Protein AF-A0A848LDA5-F1 (afdb_monomer)

InterPro domains:
  IPR060757 UCP032817-like [PF27765] (90-131)

Nearest PDB structures (foldseek):
  3vz2-assembly1_A  TM=7.519E-01  e=9.767E+00  Picosynechococcus sp. PCC 7002
  3skd-assembly1_A  TM=2.502E-01  e=2.164E+00  Thermus thermophilus HB8

Secondary structure (DSSP, 8-state):
-----------------------S-SPPP---HHHHHH---HHHHHHHHHHB---HHHHHHHHHHHHHHHHHHHHHHHSTTPPP----GGGHHHHHHHHHHHHSHHHHHHHHHHHHSS-----PPPHHHHHHHHHHHHH-HHHHHHHHHHHHHHHHHHHHHHHHHHHHHIIIIIHHHHT-HHHHHHHBPP------------------

Mean predicted aligned error: 9.88 Å

Radius of gyration: 22.72 Å; Cα contacts (8 Å, |Δi|>4): 160; chains: 1; bounding box: 42×32×117 Å

Solvent-accessible surface area (backbone atoms only — not comparable to full-atom values): 12449 Å² total; per-residue (Å²): 140,81,84,78,79,82,79,76,74,71,81,70,73,76,70,86,66,66,63,51,58,40,66,97,67,75,84,67,49,82,57,57,70,67,62,54,58,64,69,82,62,69,66,50,40,56,56,45,44,70,44,32,75,60,54,71,67,56,38,49,50,39,48,48,53,29,38,52,50,56,50,50,60,50,51,38,69,75,37,87,90,48,61,78,62,71,92,46,76,38,39,47,68,35,51,53,44,46,55,46,41,54,71,43,47,69,61,39,44,49,53,23,38,79,39,22,67,37,72,76,46,82,63,81,82,50,69,70,59,52,52,55,52,51,51,49,39,71,73,41,49,66,64,47,51,54,51,49,51,52,50,50,51,47,41,47,53,55,41,31,75,76,61,31,62,69,50,40,47,43,42,72,53,47,32,37,65,67,49,27,74,71,48,42,59,71,31,48,50,76,91,74,80,72,80,72,78,77,78,79,79,79,79,82,81,82,77,134

pLDDT: mean 83.75, std 21.6, range [29.45, 98.88]

Foldseek 3Di:
DDDDDPPPPPPPPDDPQPCLPPDDDPQWDADDLCLLQVDDDQVLLVQLCVFFVDDSVVSNVLLSLLSVVVNLCSVQVVDPPQARDDCDLLCVSNVSSVVSLVVVVVSQQVSCCVGIVDRSDGDDDDPVRVVVLVVVCVVPVPVVVVSVVVSVVSVLVSCCVRPNDVSSCCRPPVSCVCCPPVNRVVGTDDPPPPPPPPPDDPPPPPDD

Organism: NCBI:txid394095

Sequence (208 aa):
MELQMDVSVARVSPRPVHKTGIAAGPQPRLCSLEQALAYRNDQILYKFQERWSVSFEEASELFEETKKWMWLQVAARLRPGSPPLAMTVALAMVDEMLHTFILFTREYIQYCDDNYGVYLHHTPMTKKQKDAQLERFHEDPEAMLAAEACFLSDMYSFTYELLGEETVVKWYSQYPAKYSGARMAALSKSNGRRFTQVEAVEESSTCP

Structure (mmCIF, N/CA/C/O backbone):
data_AF-A0A848LDA5-F1
#
_entry.id   AF-A0A848LDA5-F1
#
loop_
_atom_site.group_PDB
_atom_site.id
_atom_site.type_symbol
_atom_site.label_atom_id
_atom_site.label_alt_id
_atom_site.label_comp_id
_atom_site.label_asym_id
_atom_site.label_entity_id
_atom_site.label_seq_id
_atom_site.pdbx_PDB_ins_code
_atom_site.Cartn_x
_atom_site.Cartn_y
_atom_site.Cartn_z
_atom_site.occupancy
_atom_site.B_iso_or_equiv
_atom_site.auth_seq_id
_atom_site.auth_comp_id
_atom_site.auth_asym_id
_atom_site.auth_atom_id
_atom_site.pdbx_PDB_model_num
ATOM 1 N N . MET A 1 1 ? 15.236 6.998 -51.733 1.00 37.75 1 MET A N 1
ATOM 2 C CA . MET A 1 1 ? 16.181 6.447 -50.742 1.00 37.75 1 MET A CA 1
ATOM 3 C C . MET A 1 1 ? 15.533 6.660 -49.385 1.00 37.75 1 MET A C 1
ATOM 5 O O . MET A 1 1 ? 15.788 7.662 -48.736 1.00 37.75 1 MET A O 1
ATOM 9 N N . GLU A 1 2 ? 14.564 5.808 -49.054 1.00 29.45 2 GLU A N 1
ATOM 10 C CA . GLU A 1 2 ? 13.820 5.874 -47.793 1.00 29.45 2 GLU A CA 1
ATOM 11 C C . GLU A 1 2 ? 14.518 4.962 -46.786 1.00 29.45 2 GLU A C 1
ATOM 13 O O . GLU A 1 2 ? 14.697 3.770 -47.031 1.00 29.45 2 GLU A O 1
ATOM 18 N N . LEU A 1 3 ? 14.972 5.553 -45.685 1.00 32.91 3 LEU A N 1
ATOM 19 C CA . LEU A 1 3 ? 15.513 4.842 -44.535 1.00 32.91 3 LEU A CA 1
ATOM 20 C C . LEU A 1 3 ? 14.338 4.232 -43.764 1.00 32.91 3 LEU A C 1
ATOM 22 O O . LEU A 1 3 ? 13.628 4.934 -43.048 1.00 32.91 3 LEU A O 1
ATOM 26 N N . GLN A 1 4 ? 14.130 2.925 -43.923 1.00 29.98 4 GLN A N 1
ATOM 27 C CA . GLN A 1 4 ? 13.305 2.146 -43.004 1.00 29.98 4 GLN A CA 1
ATOM 28 C C . GLN A 1 4 ? 14.001 2.117 -41.639 1.00 29.98 4 GLN A C 1
ATOM 30 O O . GLN A 1 4 ? 15.065 1.520 -41.485 1.00 29.98 4 GLN A O 1
ATOM 35 N N . MET A 1 5 ? 13.399 2.780 -40.650 1.00 32.62 5 MET A N 1
ATOM 36 C CA . MET A 1 5 ? 13.694 2.534 -39.243 1.00 32.62 5 MET A CA 1
ATOM 37 C C . MET A 1 5 ? 13.100 1.178 -38.872 1.00 32.62 5 MET A C 1
ATOM 39 O O . MET A 1 5 ? 11.888 1.042 -38.707 1.00 32.62 5 MET A O 1
ATOM 43 N N . ASP A 1 6 ? 13.965 0.176 -38.771 1.00 34.66 6 ASP A N 1
ATOM 44 C CA . ASP A 1 6 ? 13.637 -1.108 -38.170 1.00 34.66 6 ASP A CA 1
ATOM 45 C C . ASP A 1 6 ? 13.510 -0.912 -36.654 1.00 34.66 6 ASP A C 1
ATOM 47 O O . ASP A 1 6 ? 14.493 -0.887 -35.915 1.00 34.66 6 ASP A O 1
ATOM 51 N N . VAL A 1 7 ? 12.282 -0.681 -36.190 1.00 36.03 7 VAL A N 1
ATOM 52 C CA . VAL A 1 7 ? 11.939 -0.694 -34.766 1.00 36.03 7 VAL A CA 1
ATOM 53 C C . VAL A 1 7 ? 11.507 -2.114 -34.420 1.00 36.03 7 VAL A C 1
ATOM 55 O O . VAL A 1 7 ? 10.348 -2.394 -34.109 1.00 36.03 7 VAL A O 1
ATOM 58 N N . SER A 1 8 ? 12.455 -3.046 -34.490 1.00 33.81 8 SER A N 1
ATOM 59 C CA . SER A 1 8 ? 12.302 -4.350 -33.866 1.00 33.81 8 SER A CA 1
ATOM 60 C C . SER A 1 8 ? 12.451 -4.163 -32.355 1.00 33.81 8 SER A C 1
ATOM 62 O O . SER A 1 8 ? 13.530 -4.342 -31.789 1.00 33.81 8 SER A O 1
ATOM 64 N N . VAL A 1 9 ? 11.363 -3.782 -31.678 1.00 38.94 9 VAL A N 1
ATOM 65 C CA . VAL A 1 9 ? 11.254 -3.996 -30.231 1.00 38.94 9 VAL A CA 1
ATOM 66 C C . VAL A 1 9 ? 11.299 -5.504 -30.051 1.00 38.94 9 VAL A C 1
ATOM 68 O O . VAL A 1 9 ? 10.311 -6.208 -30.285 1.00 38.94 9 VAL A O 1
ATOM 71 N N . ALA A 1 10 ? 12.484 -6.012 -29.712 1.00 33.03 10 ALA A N 1
ATOM 72 C CA . ALA A 1 10 ? 12.650 -7.373 -29.253 1.00 33.03 10 ALA A CA 1
ATOM 73 C C . ALA A 1 10 ? 11.565 -7.606 -28.204 1.00 33.03 10 ALA A C 1
ATOM 75 O O . ALA A 1 10 ? 11.426 -6.823 -27.263 1.00 33.03 10 ALA A O 1
ATOM 76 N N . ARG A 1 11 ? 10.744 -8.640 -28.408 1.00 37.34 11 ARG A N 1
ATOM 77 C CA . ARG A 1 11 ? 9.773 -9.091 -27.415 1.00 37.34 11 ARG A CA 1
ATOM 78 C C . ARG A 1 11 ? 10.568 -9.524 -26.189 1.00 37.34 11 ARG A C 1
ATOM 80 O O . ARG A 1 11 ? 10.935 -10.691 -26.066 1.00 37.34 11 ARG A O 1
ATOM 87 N N . VAL A 1 12 ? 10.864 -8.566 -25.314 1.00 38.62 12 VAL A N 1
ATOM 88 C CA . VAL A 1 12 ? 11.366 -8.815 -23.973 1.00 38.62 12 VAL A CA 1
ATOM 89 C C . VAL A 1 12 ? 10.326 -9.729 -23.361 1.00 38.62 12 VAL A C 1
ATOM 91 O O . VAL A 1 12 ? 9.149 -9.378 -23.249 1.00 38.62 12 VAL A O 1
ATOM 94 N N . SER A 1 13 ? 10.745 -10.965 -23.101 1.00 33.31 13 SER A N 1
ATOM 95 C CA . SER A 1 13 ? 9.880 -11.961 -22.489 1.00 33.31 13 SER A CA 1
ATOM 96 C C . SER A 1 13 ? 9.272 -11.323 -21.244 1.00 33.31 13 SER A C 1
ATOM 98 O O . SER A 1 13 ? 10.029 -10.745 -20.457 1.00 33.31 13 SER A O 1
ATOM 100 N N . PRO A 1 14 ? 7.940 -11.359 -21.069 1.00 39.84 14 PRO A N 1
ATOM 101 C CA . PRO A 1 14 ? 7.319 -10.678 -19.951 1.00 39.84 14 PRO A CA 1
ATOM 102 C C . PRO A 1 14 ? 7.997 -11.164 -18.672 1.00 39.84 14 PRO A C 1
ATOM 104 O O . PRO A 1 14 ? 8.165 -12.374 -18.468 1.00 39.84 14 PRO A O 1
ATOM 107 N N . ARG A 1 15 ? 8.425 -10.213 -17.825 1.00 42.75 15 ARG A N 1
ATOM 108 C CA . ARG A 1 15 ? 8.840 -10.499 -16.446 1.00 42.75 15 ARG A CA 1
ATOM 109 C C . ARG A 1 15 ? 7.809 -11.492 -15.890 1.00 42.75 15 ARG A C 1
ATOM 111 O O . ARG A 1 15 ? 6.622 -11.321 -16.180 1.00 42.75 15 ARG A O 1
ATOM 118 N N . PRO A 1 16 ? 8.194 -12.518 -15.108 1.00 33.53 16 PRO A N 1
ATOM 119 C CA . PRO A 1 16 ? 7.220 -13.196 -14.274 1.00 33.53 16 PRO A CA 1
ATOM 120 C C . PRO A 1 16 ? 6.624 -12.108 -13.392 1.00 33.53 16 PRO A C 1
ATOM 122 O O . PRO A 1 16 ? 7.246 -11.656 -12.432 1.00 33.53 16 PRO A O 1
ATOM 125 N N . VAL A 1 17 ? 5.469 -11.608 -13.817 1.00 38.31 17 VAL A N 1
ATOM 126 C CA . VAL A 1 17 ? 4.719 -10.603 -13.105 1.00 38.31 17 VAL A CA 1
ATOM 127 C C . VAL A 1 17 ? 4.584 -11.147 -11.701 1.00 38.31 17 VAL A C 1
ATOM 129 O O . VAL A 1 17 ? 4.226 -12.319 -11.525 1.00 38.31 17 VAL A O 1
ATOM 132 N N . HIS A 1 18 ? 4.910 -10.324 -10.709 1.00 40.00 18 HIS A N 1
ATOM 133 C CA . HIS A 1 18 ? 4.556 -10.640 -9.344 1.00 40.00 18 HIS A CA 1
ATOM 134 C C . HIS A 1 18 ? 3.094 -11.059 -9.333 1.00 40.00 18 HIS A C 1
ATOM 136 O O . HIS A 1 18 ? 2.196 -10.248 -9.537 1.00 40.00 18 HIS A O 1
ATOM 142 N N . LYS A 1 19 ? 2.840 -12.340 -9.077 1.00 43.31 19 LYS A N 1
ATOM 143 C CA . LYS A 1 19 ? 1.529 -12.772 -8.626 1.00 43.31 19 LYS A CA 1
ATOM 144 C C . LYS A 1 19 ? 1.386 -12.287 -7.178 1.00 43.31 19 LYS A C 1
ATOM 146 O O . LYS A 1 19 ? 1.313 -13.082 -6.260 1.00 43.31 19 LYS A O 1
ATOM 151 N N . THR A 1 20 ? 1.341 -10.970 -6.969 1.00 42.53 20 THR A N 1
ATOM 152 C CA . THR A 1 20 ? 0.596 -10.350 -5.850 1.00 42.53 20 THR A CA 1
ATOM 153 C C . THR A 1 20 ? -0.908 -10.642 -5.993 1.00 42.53 20 THR A C 1
ATOM 155 O O . THR A 1 20 ? -1.712 -10.389 -5.101 1.00 42.53 20 THR A O 1
ATOM 158 N N . GLY A 1 21 ? -1.280 -11.250 -7.120 1.00 42.62 21 GLY A N 1
ATOM 159 C CA . GLY A 1 21 ? -2.265 -12.304 -7.291 1.00 42.62 21 GLY A CA 1
ATOM 160 C C . GLY A 1 21 ? -2.561 -13.197 -6.074 1.00 42.62 21 GLY A C 1
ATOM 161 O O . GLY A 1 21 ? -2.127 -14.338 -6.089 1.00 42.62 21 GLY A O 1
ATOM 162 N N . ILE A 1 22 ? -3.365 -12.754 -5.091 1.00 49.31 22 ILE A N 1
ATOM 163 C CA . ILE A 1 22 ? -4.384 -13.575 -4.390 1.00 49.31 22 ILE A CA 1
ATOM 164 C C . ILE A 1 22 ? -4.671 -14.840 -5.215 1.00 49.31 22 ILE A C 1
ATOM 166 O O . ILE A 1 22 ? -5.114 -14.734 -6.361 1.00 49.31 22 ILE A O 1
ATOM 170 N N . ALA A 1 23 ? -4.303 -16.005 -4.689 1.00 46.25 23 ALA A N 1
ATOM 171 C CA . ALA A 1 23 ? -4.335 -17.268 -5.420 1.00 46.25 23 ALA A CA 1
ATOM 172 C C . ALA A 1 23 ? -5.754 -17.633 -5.903 1.00 46.25 23 ALA A C 1
ATOM 174 O O . ALA A 1 23 ? -6.742 -17.123 -5.381 1.00 46.25 23 ALA A O 1
ATOM 175 N N . ALA A 1 24 ? -5.840 -18.501 -6.918 1.00 43.44 24 ALA A N 1
ATOM 176 C CA . ALA A 1 24 ? -7.085 -18.955 -7.538 1.00 43.44 24 ALA A CA 1
ATOM 177 C C . ALA A 1 24 ? -8.045 -19.575 -6.503 1.00 43.44 24 ALA A C 1
ATOM 179 O O . ALA A 1 24 ? -7.892 -20.730 -6.113 1.00 43.44 24 ALA A O 1
ATOM 180 N N . GLY A 1 25 ? -9.012 -18.776 -6.059 1.00 52.66 25 GLY A N 1
ATOM 181 C CA . GLY A 1 25 ? -10.178 -19.189 -5.287 1.00 52.66 25 GLY A CA 1
ATOM 182 C C . GLY A 1 25 ? -11.460 -19.034 -6.117 1.00 52.66 25 GLY A C 1
ATOM 183 O O . GLY A 1 25 ? -11.382 -18.948 -7.346 1.00 52.66 25 GLY A O 1
ATOM 184 N N . PRO A 1 26 ? -12.642 -18.984 -5.473 1.00 65.25 26 PRO A N 1
ATOM 185 C CA . PRO A 1 26 ? -13.890 -18.568 -6.117 1.00 65.25 26 PRO A CA 1
ATOM 186 C C . PRO A 1 26 ? -13.711 -17.256 -6.899 1.00 65.25 26 PRO A C 1
ATOM 188 O O . PRO A 1 26 ? -12.813 -16.470 -6.596 1.00 65.25 26 PRO A O 1
ATOM 191 N N . GLN A 1 27 ? -14.561 -16.995 -7.897 1.00 73.12 27 GLN A N 1
ATOM 192 C CA . GLN A 1 27 ? -14.546 -15.693 -8.571 1.00 73.12 27 GLN A CA 1
ATOM 193 C C . GLN A 1 27 ? -14.803 -14.587 -7.534 1.00 73.12 27 GLN A C 1
ATOM 195 O O . GLN A 1 27 ? -15.822 -14.661 -6.838 1.00 73.12 27 GLN A O 1
ATOM 200 N N . PRO A 1 28 ? -13.907 -13.591 -7.395 1.00 87.00 28 PRO A N 1
ATOM 201 C CA . PRO A 1 28 ? -14.127 -12.512 -6.451 1.00 87.00 28 PRO A CA 1
ATOM 202 C C . PRO A 1 28 ? -15.333 -11.677 -6.877 1.00 87.00 28 PRO A C 1
ATOM 204 O O . PRO A 1 28 ? -15.701 -11.609 -8.049 1.00 87.00 28 PRO A O 1
ATOM 207 N N . ARG A 1 29 ? -15.928 -10.990 -5.912 1.00 91.19 29 ARG A N 1
ATOM 208 C CA . ARG A 1 29 ? -16.875 -9.902 -6.150 1.00 91.19 29 ARG A CA 1
ATOM 209 C C . ARG A 1 29 ? -16.165 -8.579 -5.904 1.00 91.19 29 ARG A C 1
ATOM 211 O O . ARG A 1 29 ? -15.166 -8.530 -5.195 1.00 91.19 29 ARG A O 1
ATOM 218 N N . LEU A 1 30 ? -16.673 -7.512 -6.502 1.00 94.31 30 LEU A N 1
ATOM 219 C CA . LEU A 1 30 ? -16.197 -6.162 -6.233 1.00 94.31 30 LEU A CA 1
ATOM 220 C C . LEU A 1 30 ? -17.333 -5.385 -5.580 1.00 94.31 30 LEU A C 1
ATOM 222 O O . LEU A 1 30 ? -18.362 -5.157 -6.214 1.00 94.31 30 LEU A O 1
ATOM 226 N N . CYS A 1 31 ? -17.161 -5.017 -4.313 1.00 97.06 31 CYS A N 1
ATOM 227 C CA .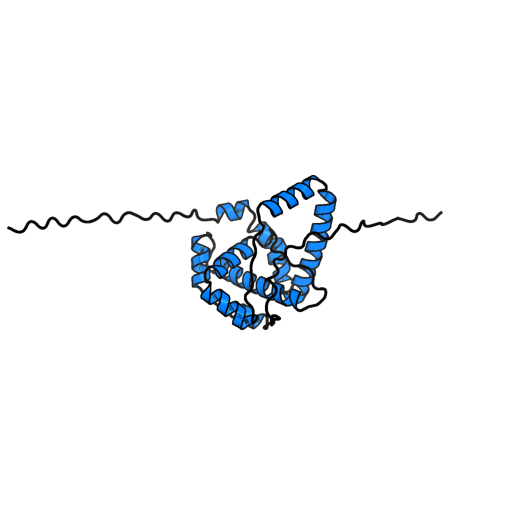 CYS A 1 31 ? -18.020 -4.029 -3.674 1.00 97.06 31 CYS A CA 1
ATOM 228 C C . CYS A 1 31 ? -17.739 -2.617 -4.221 1.00 97.06 31 CYS A C 1
ATOM 230 O O . CYS A 1 31 ? -16.790 -2.403 -4.983 1.00 97.06 31 CYS A O 1
ATOM 232 N N . SER A 1 32 ? -18.551 -1.631 -3.833 1.00 98.31 32 SER A N 1
ATOM 233 C CA . SER A 1 32 ? -18.241 -0.235 -4.152 1.00 98.31 32 SER A CA 1
ATOM 234 C C . SER A 1 32 ? -16.995 0.236 -3.394 1.00 98.31 32 SER A C 1
ATOM 236 O O . SER A 1 32 ? -16.643 -0.314 -2.344 1.00 98.31 32 SER A O 1
ATOM 238 N N . LEU A 1 33 ? -16.322 1.266 -3.911 1.00 98.38 33 LEU A N 1
ATOM 239 C CA . LEU A 1 33 ? -15.168 1.838 -3.222 1.00 98.38 33 LEU A CA 1
ATOM 240 C C . LEU A 1 33 ? -15.577 2.379 -1.845 1.00 98.38 33 LEU A C 1
ATOM 242 O O . LEU A 1 33 ? -14.871 2.155 -0.867 1.00 98.38 33 LEU A O 1
ATOM 246 N N . GLU A 1 34 ? -16.748 3.013 -1.733 1.00 98.50 34 GLU A N 1
ATOM 247 C CA . GLU A 1 34 ? -17.251 3.519 -0.453 1.00 98.50 34 GLU A CA 1
ATOM 248 C C . GLU A 1 34 ? -17.419 2.390 0.570 1.00 98.50 34 GLU A C 1
ATOM 250 O O . GLU A 1 34 ? -17.028 2.553 1.725 1.00 98.50 34 GLU A O 1
ATOM 255 N N . GLN A 1 35 ? -17.937 1.230 0.149 1.00 98.50 35 GLN A N 1
ATOM 256 C CA . GLN A 1 35 ? -18.087 0.069 1.025 1.00 98.50 35 GLN A CA 1
ATOM 257 C C . GLN A 1 35 ? -16.726 -0.453 1.506 1.00 98.50 35 GLN A C 1
ATOM 259 O O . GLN A 1 35 ? -16.548 -0.661 2.708 1.00 98.50 35 GLN A O 1
ATOM 264 N N . ALA A 1 36 ? -15.752 -0.608 0.603 1.00 98.12 36 ALA A N 1
ATOM 265 C CA . ALA A 1 36 ? -14.403 -1.025 0.982 1.00 98.12 36 ALA A CA 1
ATOM 266 C C . ALA A 1 36 ? -13.781 -0.049 1.996 1.00 98.12 36 ALA A C 1
ATOM 268 O O . ALA A 1 36 ? -13.181 -0.465 2.987 1.00 98.12 36 ALA A O 1
ATOM 269 N N . LEU A 1 37 ? -13.962 1.261 1.801 1.00 98.62 37 LEU A N 1
ATOM 270 C CA . LEU A 1 37 ? -13.398 2.284 2.683 1.00 98.62 37 LEU A CA 1
ATOM 271 C C . LEU A 1 37 ? -14.170 2.465 4.000 1.00 98.62 37 LEU A C 1
ATOM 273 O O . LEU A 1 37 ? -13.579 2.960 4.963 1.00 98.62 37 LEU A O 1
ATOM 277 N N . ALA A 1 38 ? -15.420 2.008 4.099 1.00 98.50 38 ALA A N 1
ATOM 278 C CA . ALA A 1 38 ? -16.242 2.141 5.303 1.00 98.50 38 ALA A CA 1
ATOM 279 C C . ALA A 1 38 ? -15.724 1.334 6.508 1.00 98.50 38 ALA A C 1
ATOM 281 O O . ALA A 1 38 ? -16.013 1.692 7.649 1.00 98.50 38 ALA A O 1
ATOM 282 N N . TYR A 1 39 ? -14.937 0.274 6.289 1.00 98.50 39 TYR A N 1
ATOM 283 C CA . TYR A 1 39 ? -14.380 -0.531 7.379 1.00 98.50 39 TYR A CA 1
ATOM 284 C C . TYR A 1 39 ? -13.432 0.287 8.276 1.00 98.50 39 TYR A C 1
ATOM 286 O O . TYR A 1 39 ? -12.477 0.906 7.793 1.00 98.50 39 TYR A O 1
ATOM 294 N N . ARG A 1 40 ? -13.655 0.258 9.595 1.00 97.94 40 ARG A N 1
ATOM 295 C CA . ARG A 1 40 ? -12.836 0.947 10.607 1.00 97.94 40 ARG A CA 1
ATOM 296 C C . ARG A 1 40 ? -12.477 -0.020 11.732 1.00 97.94 40 ARG A C 1
ATOM 298 O O . ARG A 1 40 ? -13.313 -0.814 12.152 1.00 97.94 40 ARG A O 1
ATOM 305 N N . ASN A 1 41 ? -11.238 0.059 12.212 1.00 98.31 41 ASN A N 1
ATOM 306 C CA . ASN A 1 41 ? -10.769 -0.697 13.369 1.00 98.31 41 ASN A CA 1
ATOM 307 C C . ASN A 1 41 ? -9.496 -0.059 13.941 1.00 98.31 41 ASN A C 1
ATOM 309 O O . ASN A 1 41 ? -8.390 -0.338 13.479 1.00 98.31 41 ASN A O 1
ATOM 313 N N . ASP A 1 42 ? -9.660 0.765 14.974 1.00 98.62 42 ASP A N 1
ATOM 314 C CA . ASP A 1 42 ? -8.575 1.542 15.586 1.00 98.62 42 ASP A CA 1
ATOM 315 C C . ASP A 1 42 ? -7.466 0.668 16.188 1.00 9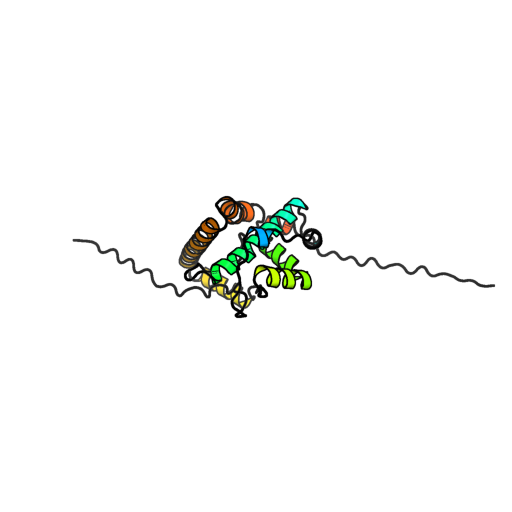8.62 42 ASP A C 1
ATOM 317 O O . ASP A 1 42 ? -6.319 1.100 16.281 1.00 98.62 42 ASP A O 1
ATOM 321 N N . GLN A 1 43 ? -7.756 -0.594 16.530 1.00 98.56 43 GLN A N 1
ATOM 322 C CA . GLN A 1 43 ? -6.743 -1.519 17.047 1.00 98.56 43 GLN A CA 1
ATOM 323 C C . GLN A 1 43 ? -5.652 -1.814 16.012 1.00 98.56 43 GLN A C 1
ATOM 325 O O . GLN A 1 43 ? -4.489 -1.977 16.381 1.00 98.56 43 GLN A O 1
ATOM 330 N N . ILE A 1 44 ? -5.994 -1.819 14.720 1.00 98.62 44 ILE A N 1
ATOM 331 C CA . ILE A 1 44 ? -5.019 -1.975 13.632 1.00 98.62 44 ILE A CA 1
ATOM 332 C C . ILE A 1 44 ? -4.074 -0.772 13.600 1.00 98.62 44 ILE A C 1
ATOM 334 O O . ILE A 1 44 ? -2.862 -0.941 13.472 1.00 98.62 44 ILE A O 1
ATOM 338 N N . LEU A 1 45 ? -4.616 0.436 13.769 1.00 98.62 45 LEU A N 1
ATOM 339 C CA . LEU A 1 45 ? -3.861 1.688 13.737 1.00 98.62 45 LEU A CA 1
ATOM 340 C C . LEU A 1 45 ? -2.912 1.764 14.938 1.00 98.62 45 LEU A C 1
ATOM 342 O O . LEU A 1 45 ? -1.720 2.014 14.764 1.00 98.62 45 LEU A O 1
ATOM 346 N N . TYR A 1 46 ? -3.401 1.456 16.143 1.00 98.38 46 TYR A N 1
ATOM 347 C CA . TYR A 1 46 ? -2.552 1.383 17.334 1.00 98.38 46 TYR A CA 1
ATOM 348 C C . TYR A 1 46 ? -1.454 0.336 17.179 1.00 98.38 46 TYR A C 1
ATOM 350 O O . TYR A 1 46 ? -0.293 0.601 17.497 1.00 98.38 46 TYR A O 1
ATOM 358 N N . LYS A 1 47 ? -1.785 -0.832 16.617 1.00 97.81 47 LYS A N 1
ATOM 359 C CA . LYS A 1 47 ? -0.794 -1.873 16.351 1.00 97.81 47 LYS A CA 1
ATOM 360 C C . LYS A 1 47 ? 0.267 -1.422 15.355 1.00 97.81 47 LYS A C 1
ATOM 362 O O . LYS A 1 47 ? 1.445 -1.721 15.546 1.00 97.81 47 LYS A O 1
ATOM 367 N N . PHE A 1 48 ? -0.129 -0.687 14.321 1.00 98.12 48 PHE A N 1
ATOM 368 C CA . PHE A 1 48 ? 0.795 -0.100 13.359 1.00 98.12 48 PHE A CA 1
ATOM 369 C C . PHE A 1 48 ? 1.753 0.884 14.046 1.00 98.12 48 PHE A C 1
ATOM 371 O O . PHE A 1 48 ? 2.969 0.818 13.845 1.00 98.12 48 PHE A O 1
ATOM 378 N N . GLN A 1 49 ? 1.229 1.729 14.938 1.00 97.75 49 GLN A N 1
ATOM 379 C CA . GLN A 1 49 ? 2.018 2.689 15.710 1.00 97.75 49 GLN A CA 1
ATOM 380 C C . GLN A 1 49 ? 2.975 2.041 16.723 1.00 97.75 49 GLN A C 1
ATOM 382 O O . GLN A 1 49 ? 3.951 2.677 17.121 1.00 97.75 49 GLN A O 1
ATOM 387 N N . GLU A 1 50 ? 2.774 0.786 17.13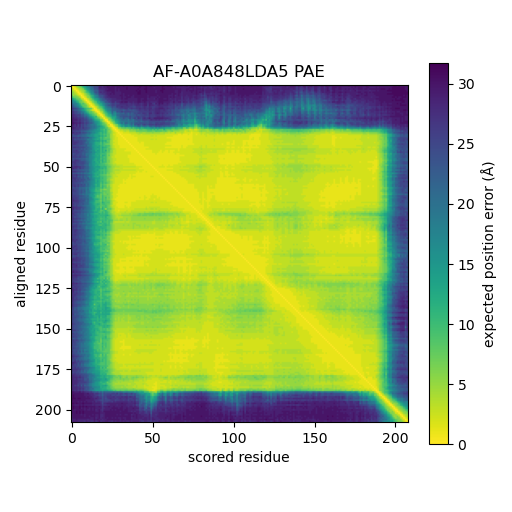9 1.00 95.81 50 GLU A N 1
ATOM 388 C CA . GLU A 1 50 ? 3.780 0.066 17.942 1.00 95.81 50 GLU A CA 1
ATOM 389 C C . GLU A 1 50 ? 5.092 -0.134 17.168 1.00 95.81 50 GLU A C 1
ATOM 391 O O . GLU A 1 50 ? 6.165 -0.148 17.773 1.00 95.81 50 GLU A O 1
ATOM 396 N N . ARG A 1 51 ? 5.013 -0.266 15.837 1.00 95.31 51 ARG A N 1
ATOM 397 C CA . ARG A 1 51 ? 6.167 -0.488 14.956 1.00 95.31 51 ARG A CA 1
ATOM 398 C C . ARG A 1 51 ? 6.657 0.790 14.284 1.00 95.31 51 ARG A C 1
ATOM 400 O O . ARG A 1 51 ? 7.853 0.908 14.034 1.00 95.31 51 ARG A O 1
ATOM 407 N N . TRP A 1 52 ? 5.770 1.743 14.019 1.00 96.88 52 TRP A N 1
ATOM 408 C CA . TRP A 1 52 ? 6.079 2.947 13.250 1.00 96.88 52 TRP A CA 1
ATOM 409 C C . TRP A 1 52 ? 5.782 4.216 14.050 1.00 96.88 52 TRP A C 1
ATOM 411 O O . TRP A 1 52 ? 4.730 4.362 14.667 1.00 96.88 52 TRP A O 1
ATOM 421 N N . SER A 1 53 ? 6.717 5.162 14.053 1.00 96.94 53 SER A N 1
ATOM 422 C CA . SER A 1 53 ? 6.593 6.454 14.740 1.00 96.94 53 SER A CA 1
ATOM 423 C C . SER A 1 53 ? 5.811 7.467 13.900 1.00 96.94 53 SER A C 1
ATOM 425 O O . SER A 1 53 ? 6.345 8.502 13.518 1.00 96.94 53 SER A O 1
ATOM 427 N N . VAL A 1 54 ? 4.552 7.145 13.601 1.00 97.38 54 VAL A N 1
ATOM 428 C CA . VAL A 1 54 ? 3.613 7.976 12.826 1.00 97.38 54 VAL A CA 1
ATOM 429 C C . VAL A 1 54 ? 2.467 8.477 13.708 1.00 97.38 54 VAL A C 1
ATOM 431 O O . VAL A 1 54 ? 2.179 7.877 14.752 1.00 97.38 54 VAL A O 1
ATOM 434 N N . SER A 1 55 ? 1.795 9.559 13.307 1.00 98.25 55 SER A N 1
ATOM 435 C CA . SER A 1 55 ? 0.589 10.023 14.013 1.00 98.25 55 SER A CA 1
ATOM 436 C C . SER A 1 55 ? -0.592 9.065 13.800 1.00 98.25 55 SER A C 1
ATOM 438 O O . SER A 1 55 ? -0.546 8.180 12.942 1.00 98.25 55 SER A O 1
ATOM 440 N N . PHE A 1 56 ? -1.653 9.208 14.599 1.00 98.38 56 PHE A N 1
ATOM 441 C CA . PHE A 1 56 ? -2.844 8.369 14.440 1.00 98.38 56 PHE A CA 1
ATOM 442 C C . PHE A 1 56 ? -3.568 8.690 13.126 1.00 98.38 56 PHE A C 1
ATOM 444 O O . PHE A 1 56 ? -4.024 7.792 12.426 1.00 98.38 56 PHE A O 1
ATOM 451 N N . GLU A 1 57 ? -3.611 9.968 12.755 1.00 98.50 57 GLU A N 1
ATOM 452 C CA . GLU A 1 57 ? -4.171 10.460 11.497 1.00 98.50 57 GLU A CA 1
ATOM 453 C C . GLU A 1 57 ? -3.397 9.898 10.303 1.00 98.50 57 GLU A C 1
ATOM 455 O O . GLU A 1 57 ? -3.999 9.425 9.344 1.00 98.50 57 GLU A O 1
ATOM 460 N N . GLU A 1 58 ? -2.066 9.872 10.390 1.00 98.31 58 GLU A N 1
ATOM 461 C CA . GLU A 1 58 ? -1.207 9.282 9.365 1.00 98.31 58 GLU A CA 1
ATOM 462 C C . GLU A 1 58 ? -1.406 7.763 9.251 1.00 98.31 58 GLU A C 1
ATOM 464 O O . GLU A 1 58 ? -1.497 7.238 8.142 1.00 98.31 58 GLU A O 1
ATOM 469 N N . ALA A 1 59 ? -1.536 7.049 10.375 1.00 98.62 59 ALA A N 1
ATOM 470 C CA . ALA A 1 59 ? -1.880 5.627 10.365 1.00 98.62 59 ALA A CA 1
ATOM 471 C C . ALA A 1 59 ? -3.280 5.377 9.772 1.00 98.62 59 ALA A C 1
ATOM 473 O O . ALA A 1 59 ? -3.472 4.423 9.021 1.00 98.62 59 ALA A O 1
ATOM 474 N N . SER A 1 60 ? -4.250 6.244 10.071 1.00 98.75 60 SER A N 1
ATOM 475 C CA . SER A 1 60 ? -5.606 6.178 9.518 1.00 98.75 60 SER A CA 1
ATOM 476 C C . SER A 1 60 ? -5.617 6.400 8.004 1.00 98.75 60 SER A C 1
ATOM 478 O O . SER A 1 60 ? -6.241 5.620 7.281 1.00 98.75 60 SER A O 1
ATOM 480 N N . GLU A 1 61 ? -4.868 7.392 7.508 1.00 98.56 61 GLU A N 1
ATOM 481 C CA . GLU A 1 61 ? -4.686 7.633 6.072 1.00 98.56 61 GLU A CA 1
ATOM 482 C C . GLU A 1 61 ? -4.056 6.411 5.392 1.00 98.56 61 GLU A C 1
ATOM 484 O O . GLU A 1 61 ? -4.608 5.891 4.425 1.00 98.56 61 GLU A O 1
ATOM 489 N N . LEU A 1 62 ? -2.951 5.885 5.933 1.00 98.69 62 LEU A N 1
ATOM 490 C CA . LEU A 1 62 ? -2.292 4.692 5.393 1.00 98.69 62 LEU A CA 1
ATOM 491 C C . LEU A 1 62 ? -3.230 3.482 5.348 1.00 98.69 62 LEU A C 1
ATOM 493 O O . LEU A 1 62 ? -3.179 2.694 4.401 1.00 98.69 62 LEU A O 1
ATOM 497 N N . PHE A 1 63 ? -4.101 3.324 6.346 1.00 98.88 63 PHE A N 1
ATOM 498 C CA . PHE A 1 63 ? -5.089 2.250 6.352 1.00 98.88 63 PHE A CA 1
ATOM 499 C C . PHE A 1 63 ? -6.170 2.449 5.284 1.00 98.88 63 PHE A C 1
ATOM 501 O O . PHE A 1 63 ? -6.593 1.488 4.641 1.00 98.88 63 PHE A O 1
ATOM 508 N N . GLU A 1 64 ? -6.591 3.687 5.036 1.00 98.81 64 GLU A N 1
ATOM 509 C CA . GLU A 1 64 ? -7.498 4.011 3.937 1.00 98.81 64 GLU A CA 1
ATOM 510 C C . GLU A 1 64 ? -6.875 3.703 2.568 1.00 98.81 64 GLU A C 1
ATOM 512 O O . GLU A 1 64 ? -7.478 2.992 1.761 1.00 98.81 64 GLU A O 1
ATOM 517 N N . GLU A 1 65 ? -5.633 4.131 2.343 1.00 98.75 65 GLU A N 1
ATOM 518 C CA . GLU A 1 65 ? -4.891 3.855 1.108 1.00 98.75 65 GLU A CA 1
ATOM 519 C C . GLU A 1 65 ? -4.604 2.350 0.927 1.00 98.75 65 GLU A C 1
ATOM 521 O O . GLU A 1 65 ? -4.667 1.828 -0.187 1.00 98.75 65 GLU A O 1
ATOM 526 N N . THR A 1 66 ? -4.406 1.605 2.019 1.00 98.69 66 THR A N 1
ATOM 527 C CA . THR A 1 66 ? -4.297 0.134 1.991 1.00 98.69 66 THR A CA 1
ATOM 528 C C . THR A 1 66 ? -5.579 -0.524 1.489 1.00 98.69 66 THR A C 1
ATOM 530 O O . THR A 1 66 ? -5.530 -1.443 0.668 1.00 98.69 66 THR A O 1
ATOM 533 N N . LYS A 1 67 ? -6.747 -0.046 1.931 1.00 98.69 67 LYS A N 1
ATOM 534 C CA . LYS A 1 67 ? -8.040 -0.563 1.461 1.00 98.69 67 LYS A CA 1
ATOM 535 C C . LYS A 1 67 ? -8.288 -0.207 -0.006 1.00 98.69 67 LYS A C 1
ATOM 537 O O . LYS A 1 67 ? -8.752 -1.075 -0.744 1.00 98.69 67 LYS A O 1
ATOM 542 N N . LYS A 1 68 ? -7.906 0.999 -0.455 1.00 98.75 68 LYS A N 1
ATOM 543 C CA . LYS A 1 68 ? -7.913 1.367 -1.886 1.00 98.75 68 LYS A CA 1
ATOM 544 C C . LYS A 1 68 ? -7.035 0.427 -2.712 1.00 98.75 68 LYS A C 1
ATOM 546 O O . LYS A 1 68 ? -7.483 -0.067 -3.744 1.00 98.75 68 LYS A O 1
ATOM 551 N N . TRP A 1 69 ? -5.821 0.125 -2.245 1.00 98.06 69 TRP A N 1
ATOM 552 C CA . TRP A 1 69 ? -4.932 -0.836 -2.902 1.00 98.06 69 TRP A CA 1
ATOM 553 C C . TRP A 1 69 ? -5.574 -2.224 -3.017 1.00 98.06 69 TRP A C 1
ATOM 555 O O . TRP A 1 69 ? -5.598 -2.809 -4.099 1.00 98.06 69 TRP A O 1
ATOM 565 N N . MET A 1 70 ? -6.158 -2.743 -1.932 1.00 97.44 70 MET A N 1
ATOM 566 C CA . MET A 1 70 ? -6.865 -4.030 -1.950 1.00 97.44 70 MET A CA 1
ATOM 567 C C . MET A 1 70 ? -8.041 -4.034 -2.936 1.00 97.44 70 MET A C 1
ATOM 569 O O . MET A 1 70 ? -8.196 -4.991 -3.692 1.00 97.44 70 MET A O 1
ATOM 573 N N . TRP A 1 71 ? -8.833 -2.962 -2.970 1.00 98.06 71 TRP A N 1
ATOM 574 C CA . TRP A 1 71 ? -9.947 -2.819 -3.905 1.00 98.06 71 TRP A CA 1
ATOM 575 C C . TRP A 1 71 ? -9.459 -2.787 -5.364 1.00 98.06 71 TRP A C 1
ATOM 577 O O . TRP A 1 71 ? -9.970 -3.529 -6.206 1.00 98.06 71 TRP A O 1
ATOM 587 N N . LEU A 1 72 ? -8.397 -2.022 -5.652 1.00 97.31 72 LEU A N 1
ATOM 588 C CA . LEU A 1 72 ? -7.789 -1.913 -6.984 1.00 97.31 72 LEU A CA 1
ATOM 589 C C . LEU A 1 72 ? -7.264 -3.269 -7.487 1.00 97.31 72 LEU A C 1
ATOM 591 O O . LEU A 1 72 ? -7.472 -3.629 -8.647 1.00 97.31 72 LEU A O 1
ATOM 595 N N . GLN A 1 73 ? -6.652 -4.059 -6.597 1.00 94.44 73 GLN A N 1
ATOM 596 C CA . GLN A 1 73 ? -6.190 -5.424 -6.883 1.00 94.44 73 GLN A CA 1
ATOM 597 C C . GLN A 1 73 ? -7.327 -6.358 -7.312 1.00 94.44 73 GLN A C 1
ATOM 599 O O . GLN A 1 73 ? -7.103 -7.268 -8.115 1.00 94.44 73 GLN A O 1
ATOM 604 N N . VAL A 1 74 ? -8.527 -6.190 -6.753 1.00 94.88 74 VAL A N 1
ATOM 605 C CA . VAL A 1 74 ? -9.698 -6.997 -7.118 1.00 94.88 74 VAL A CA 1
ATOM 606 C C . VAL A 1 74 ? -10.316 -6.489 -8.418 1.00 94.88 74 VAL A C 1
ATOM 608 O O . VAL A 1 74 ? -10.603 -7.296 -9.303 1.00 94.88 74 VAL A O 1
ATOM 611 N N . ALA A 1 75 ? -10.416 -5.169 -8.590 1.00 95.62 75 ALA A N 1
ATOM 612 C CA . ALA A 1 75 ? -10.885 -4.550 -9.827 1.00 95.62 75 ALA A CA 1
ATO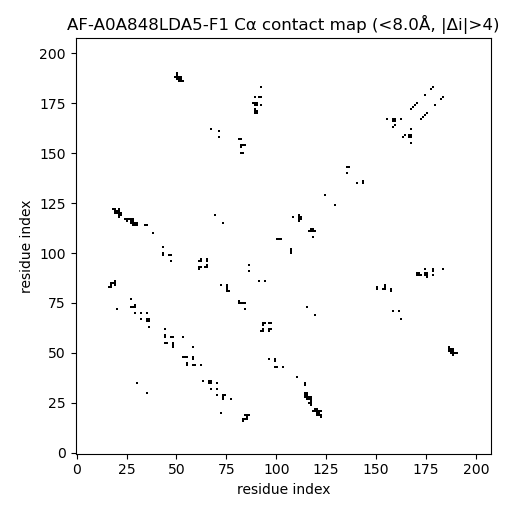M 613 C C . ALA A 1 75 ? -10.054 -4.990 -11.047 1.00 95.62 75 ALA A C 1
ATOM 615 O O . ALA A 1 75 ? -10.620 -5.397 -12.063 1.00 95.62 75 ALA A O 1
ATOM 616 N N . ALA A 1 76 ? -8.722 -5.008 -10.924 1.00 93.81 76 ALA A N 1
ATOM 617 C CA . ALA A 1 76 ? -7.823 -5.455 -11.991 1.00 93.81 76 ALA A CA 1
ATOM 618 C C . ALA A 1 76 ? -8.019 -6.928 -12.389 1.00 93.81 76 ALA A C 1
ATOM 620 O O . ALA A 1 76 ? -7.793 -7.295 -13.535 1.00 93.81 76 ALA A O 1
ATOM 621 N N . ARG A 1 77 ? -8.449 -7.802 -11.473 1.00 89.69 77 ARG A N 1
ATOM 622 C CA . ARG A 1 77 ? -8.700 -9.219 -11.808 1.00 89.69 77 ARG A CA 1
ATOM 623 C C . ARG A 1 77 ? -9.982 -9.423 -12.579 1.00 89.69 77 ARG A C 1
ATOM 625 O O . ARG A 1 77 ? -10.071 -10.345 -13.381 1.00 89.69 77 ARG A O 1
ATOM 632 N N . LEU A 1 78 ? -10.988 -8.621 -12.251 1.00 91.38 78 LEU A N 1
ATOM 633 C CA . LEU A 1 78 ? -12.326 -8.749 -12.810 1.00 91.38 78 LEU A CA 1
ATOM 634 C C . LEU A 1 78 ? -12.450 -8.060 -14.164 1.00 91.38 78 LEU A C 1
ATOM 636 O O . LEU A 1 78 ? -13.368 -8.375 -14.918 1.00 91.38 78 LEU A O 1
ATOM 640 N N . ARG A 1 79 ? -11.528 -7.151 -14.490 1.00 91.69 79 ARG A N 1
ATOM 641 C CA . ARG A 1 79 ? -11.486 -6.464 -15.774 1.00 91.69 79 ARG A CA 1
ATOM 642 C C . ARG A 1 79 ? -10.471 -7.132 -16.716 1.00 91.69 79 ARG A C 1
ATOM 644 O O . ARG A 1 79 ? -9.266 -7.059 -16.481 1.00 91.69 79 ARG A O 1
ATOM 651 N N . PRO A 1 80 ? -10.928 -7.763 -17.813 1.00 90.00 80 PRO A N 1
ATOM 652 C CA . PRO A 1 80 ? -10.029 -8.293 -18.830 1.00 90.00 80 PRO A CA 1
ATOM 653 C C . PRO A 1 80 ? -9.120 -7.200 -19.397 1.00 90.00 80 PRO A C 1
ATOM 655 O O . PRO A 1 80 ? -9.578 -6.098 -19.689 1.00 90.00 80 PRO A O 1
ATOM 658 N N . GLY A 1 81 ? -7.837 -7.517 -19.574 1.00 89.00 81 GLY A N 1
ATOM 659 C CA . GLY A 1 81 ? -6.856 -6.580 -20.128 1.00 89.00 81 GLY A CA 1
ATOM 660 C C . GLY A 1 81 ? -6.341 -5.527 -19.145 1.00 89.00 8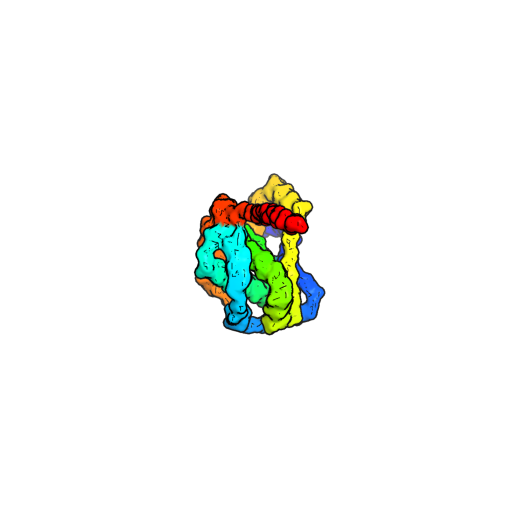1 GLY A C 1
ATOM 661 O O . GLY A 1 81 ? -5.517 -4.710 -19.542 1.00 89.00 81 GLY A O 1
ATOM 662 N N . SER A 1 82 ? -6.772 -5.548 -17.878 1.00 91.19 82 SER A N 1
ATOM 663 C CA . SER A 1 82 ? -6.159 -4.718 -16.840 1.00 91.19 82 SER A CA 1
ATOM 664 C C . SER A 1 82 ? -4.672 -5.028 -16.681 1.00 91.19 82 SER A C 1
ATOM 666 O O . SER A 1 82 ? -4.261 -6.189 -16.815 1.00 91.19 82 SER A O 1
ATOM 668 N N . PRO A 1 83 ? -3.859 -4.008 -16.360 1.00 91.06 83 PRO A N 1
ATOM 669 C CA . PRO A 1 83 ? -2.445 -4.222 -16.190 1.00 91.06 83 PRO A CA 1
ATOM 670 C C . PRO A 1 83 ? -2.179 -5.062 -14.946 1.00 91.06 83 PRO A C 1
ATOM 672 O O . PRO A 1 83 ? -2.951 -5.051 -13.978 1.00 91.06 83 PRO A O 1
ATOM 675 N N . PRO A 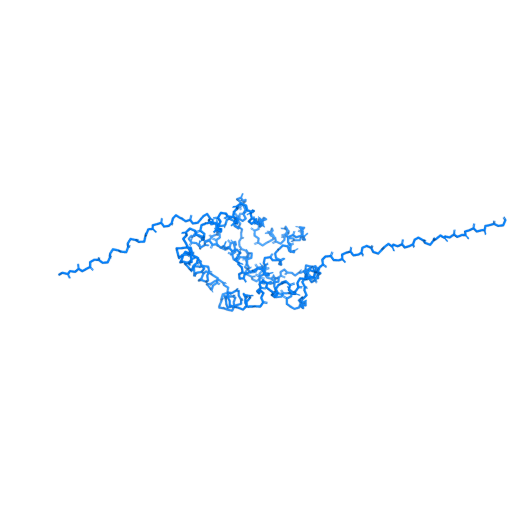1 84 ? -1.055 -5.782 -14.939 1.00 86.62 84 PRO A N 1
ATOM 676 C CA . PRO A 1 84 ? -0.574 -6.356 -13.709 1.00 86.62 84 PRO A CA 1
ATOM 677 C C . PRO A 1 84 ? -0.276 -5.263 -12.681 1.00 86.62 84 PRO A C 1
ATOM 679 O O . PRO A 1 84 ? 0.336 -4.248 -12.993 1.00 86.62 84 PRO A O 1
ATOM 682 N N . LEU A 1 85 ? -0.669 -5.503 -11.437 1.00 90.81 85 LEU A N 1
ATOM 683 C CA . LEU A 1 85 ? -0.432 -4.586 -10.331 1.00 90.81 85 LEU A CA 1
ATOM 684 C C . LEU A 1 85 ? 0.569 -5.204 -9.354 1.00 90.81 85 LEU A C 1
ATOM 686 O O . LEU A 1 85 ? 0.456 -6.376 -8.988 1.00 90.81 85 LEU A O 1
ATOM 690 N N . ALA A 1 86 ? 1.549 -4.425 -8.905 1.00 88.62 86 ALA A N 1
ATOM 691 C CA . ALA A 1 86 ? 2.544 -4.875 -7.936 1.00 88.62 86 ALA A CA 1
ATOM 692 C C . ALA A 1 86 ? 2.731 -3.862 -6.809 1.00 88.62 86 ALA A C 1
ATOM 694 O O . ALA A 1 86 ? 2.703 -2.656 -7.032 1.00 88.62 86 ALA A O 1
ATOM 695 N N . MET A 1 87 ? 2.972 -4.365 -5.599 1.00 89.00 87 MET A N 1
ATOM 696 C CA . MET A 1 87 ? 3.376 -3.521 -4.482 1.00 89.00 87 MET A CA 1
ATOM 697 C C . MET A 1 87 ? 4.830 -3.088 -4.707 1.00 89.00 87 MET A C 1
ATOM 699 O O . MET A 1 87 ? 5.761 -3.848 -4.440 1.00 89.00 87 MET A O 1
ATOM 703 N N . THR A 1 88 ? 5.021 -1.913 -5.303 1.00 89.81 88 THR A N 1
ATOM 704 C CA . THR A 1 88 ? 6.352 -1.370 -5.599 1.00 89.81 88 THR A CA 1
ATOM 705 C C . THR A 1 88 ? 6.932 -0.663 -4.377 1.00 89.81 88 THR A C 1
ATOM 707 O O . THR A 1 88 ? 6.243 -0.421 -3.386 1.00 89.81 88 THR A O 1
ATOM 710 N N . VAL A 1 89 ? 8.206 -0.269 -4.454 1.00 87.00 89 VAL A N 1
ATOM 711 C CA . VAL A 1 89 ? 8.858 0.517 -3.391 1.00 87.00 89 VAL A CA 1
ATOM 712 C C . VAL A 1 89 ? 8.136 1.835 -3.088 1.00 87.00 89 VAL A C 1
ATOM 714 O O . VAL A 1 89 ? 8.224 2.327 -1.969 1.00 87.00 89 VAL A O 1
ATOM 717 N N . ALA A 1 90 ? 7.382 2.380 -4.050 1.00 91.62 90 ALA A N 1
ATOM 718 C CA . ALA A 1 90 ? 6.567 3.577 -3.858 1.00 91.62 90 ALA A CA 1
ATOM 719 C C . ALA A 1 90 ? 5.455 3.379 -2.812 1.00 91.62 90 ALA A C 1
ATOM 721 O O . ALA A 1 90 ? 5.063 4.317 -2.123 1.00 91.62 90 ALA A O 1
ATOM 722 N N . LEU A 1 91 ? 4.997 2.136 -2.660 1.00 95.19 91 LEU A N 1
ATOM 723 C CA . LEU A 1 91 ? 3.918 1.727 -1.768 1.00 95.19 91 LEU A CA 1
ATOM 724 C C . LEU A 1 91 ? 4.436 1.018 -0.507 1.00 95.19 91 LEU A C 1
ATOM 726 O O . LEU A 1 91 ? 3.664 0.364 0.185 1.00 95.19 91 LEU A O 1
ATOM 730 N N . ALA A 1 92 ? 5.724 1.141 -0.171 1.00 95.12 92 ALA A N 1
ATOM 731 C CA . ALA A 1 92 ? 6.331 0.377 0.923 1.00 95.12 92 ALA A CA 1
ATOM 732 C C . ALA A 1 92 ? 5.607 0.545 2.274 1.00 95.12 92 ALA A C 1
ATOM 734 O O . ALA A 1 92 ? 5.394 -0.432 2.985 1.00 95.12 92 ALA A O 1
ATOM 735 N N . MET A 1 93 ? 5.170 1.760 2.623 1.00 97.50 93 MET A N 1
ATOM 736 C CA . MET A 1 93 ? 4.435 1.981 3.877 1.00 97.50 93 MET A CA 1
ATOM 737 C C . MET A 1 93 ? 2.988 1.453 3.828 1.00 97.50 93 MET A C 1
ATOM 739 O O . MET A 1 93 ? 2.447 1.038 4.851 1.00 97.50 93 MET A O 1
ATOM 743 N N . VAL A 1 94 ? 2.376 1.415 2.638 1.00 98.12 94 VAL A N 1
ATOM 744 C CA . VAL A 1 94 ? 1.072 0.769 2.411 1.00 98.12 94 VAL A CA 1
ATOM 745 C C . VAL A 1 94 ? 1.202 -0.752 2.569 1.00 98.12 94 VAL A C 1
ATOM 747 O O . VAL A 1 94 ? 0.342 -1.380 3.181 1.00 98.12 94 VAL A O 1
ATOM 750 N N . ASP A 1 95 ? 2.306 -1.347 2.104 1.00 97.06 95 ASP A N 1
ATOM 751 C CA . ASP A 1 95 ? 2.610 -2.772 2.312 1.00 97.06 95 ASP A CA 1
ATOM 752 C C . ASP A 1 95 ? 2.757 -3.126 3.796 1.00 97.06 95 ASP A C 1
ATOM 754 O O . ASP A 1 95 ? 2.187 -4.105 4.271 1.00 97.06 95 ASP A O 1
ATOM 758 N N . GLU A 1 96 ? 3.450 -2.286 4.564 1.00 97.44 96 GLU A N 1
ATOM 759 C CA . GLU A 1 96 ? 3.614 -2.480 6.009 1.00 97.44 96 GLU A CA 1
ATOM 760 C C . GLU A 1 96 ? 2.283 -2.361 6.776 1.00 97.44 96 GLU A C 1
ATOM 762 O O . GLU A 1 96 ? 2.042 -3.086 7.752 1.00 97.44 96 GLU A O 1
ATOM 767 N N . MET A 1 97 ? 1.383 -1.478 6.330 1.00 98.56 97 MET A N 1
ATOM 768 C CA . MET A 1 97 ? 0.025 -1.396 6.872 1.00 98.56 97 MET A CA 1
ATOM 769 C C . MET A 1 97 ? -0.799 -2.634 6.493 1.00 98.56 97 MET A C 1
ATOM 771 O O . MET A 1 97 ? -1.486 -3.193 7.350 1.00 98.56 97 MET A O 1
ATOM 775 N N . LEU A 1 98 ? -0.674 -3.137 5.259 1.00 98.00 98 LEU A N 1
ATOM 776 C CA . LEU A 1 98 ? -1.291 -4.398 4.841 1.00 98.00 98 LEU A CA 1
ATOM 777 C C . LEU A 1 98 ? -0.801 -5.577 5.692 1.00 98.00 98 LEU A C 1
ATOM 779 O O . LEU A 1 98 ? -1.621 -6.374 6.147 1.00 98.00 98 LEU A O 1
ATOM 783 N N . HIS A 1 99 ? 0.505 -5.683 5.963 1.00 97.06 99 HIS A N 1
ATOM 784 C CA . HIS A 1 99 ? 1.044 -6.714 6.861 1.00 97.06 99 HIS A CA 1
ATOM 785 C C . HIS A 1 99 ? 0.430 -6.609 8.251 1.00 97.06 99 HIS A C 1
ATOM 787 O O . HIS A 1 99 ? 0.043 -7.622 8.829 1.00 97.06 99 HIS A O 1
ATOM 793 N N . THR A 1 100 ? 0.295 -5.388 8.769 1.00 98.31 100 THR A N 1
ATOM 794 C CA . THR A 1 100 ? -0.336 -5.153 10.070 1.00 98.31 100 THR A CA 1
ATOM 795 C C . THR A 1 100 ? -1.793 -5.597 10.061 1.00 98.31 100 THR A C 1
ATOM 797 O O . THR A 1 100 ? -2.202 -6.315 10.969 1.00 98.31 100 THR A O 1
ATOM 800 N N . PHE A 1 101 ? -2.559 -5.257 9.022 1.00 98.44 101 PHE A N 1
ATOM 801 C CA . PHE A 1 101 ? -3.952 -5.680 8.896 1.00 98.44 101 PHE A CA 1
ATOM 802 C C . PHE A 1 101 ? -4.084 -7.209 8.832 1.00 98.44 101 PHE A C 1
ATOM 804 O O . PHE A 1 101 ? -4.901 -7.780 9.547 1.00 98.44 101 PHE A O 1
ATOM 811 N N . ILE A 1 102 ? -3.229 -7.891 8.065 1.00 97.62 102 ILE A N 1
ATOM 812 C CA . ILE A 1 102 ? -3.228 -9.360 7.954 1.00 97.62 102 ILE A CA 1
ATOM 813 C C . ILE A 1 102 ? -3.032 -10.042 9.319 1.00 97.62 102 ILE A C 1
ATOM 815 O O . ILE A 1 102 ? -3.607 -11.106 9.551 1.00 97.62 102 ILE A O 1
ATOM 819 N N . LEU A 1 103 ? -2.259 -9.447 10.238 1.00 97.50 103 LEU A N 1
ATOM 820 C CA . LEU A 1 103 ? -2.066 -9.996 11.589 1.00 97.50 103 LEU A CA 1
ATOM 821 C C . LEU A 1 103 ? -3.354 -9.994 12.427 1.00 97.50 103 LEU A C 1
ATOM 823 O O . LEU A 1 103 ? -3.512 -10.860 13.290 1.00 97.50 103 LEU A O 1
ATOM 827 N N . PHE A 1 104 ? -4.303 -9.101 12.138 1.00 98.12 104 PHE A N 1
ATOM 828 C CA . PHE A 1 104 ? -5.674 -9.164 12.655 1.00 98.12 104 PHE A CA 1
ATOM 829 C C . PHE A 1 104 ? -6.479 -10.170 11.834 1.00 98.12 104 PHE A C 1
ATOM 831 O O . PHE A 1 104 ? -7.427 -9.834 11.135 1.00 98.12 104 PHE A O 1
ATOM 838 N N . THR A 1 105 ? -6.029 -11.425 11.861 1.00 97.00 105 THR A N 1
ATOM 839 C CA . THR A 1 105 ? -6.450 -12.471 10.918 1.00 97.00 105 THR A CA 1
ATOM 840 C C . THR A 1 105 ? -7.965 -12.650 10.839 1.00 97.00 105 THR A C 1
ATOM 842 O O . THR A 1 105 ? -8.492 -12.787 9.739 1.00 97.00 105 THR A O 1
ATOM 845 N N . ARG A 1 106 ? -8.679 -12.616 11.972 1.00 98.25 106 ARG A N 1
ATOM 846 C CA . ARG A 1 106 ? -10.144 -12.761 12.010 1.00 98.25 106 ARG A CA 1
ATOM 847 C C . ARG A 1 106 ? -10.827 -11.602 11.293 1.00 98.25 106 ARG A C 1
ATOM 849 O O . ARG A 1 106 ? -11.670 -11.817 10.431 1.00 98.25 106 ARG A O 1
ATOM 856 N N . GLU A 1 107 ? -10.429 -10.386 11.632 1.00 98.56 107 GLU A N 1
ATOM 857 C CA . GLU A 1 107 ? -10.952 -9.149 11.072 1.00 98.56 107 GLU A CA 1
ATOM 858 C C . GLU A 1 107 ? -10.606 -9.006 9.589 1.00 98.56 107 GLU A C 1
ATOM 860 O O . GLU A 1 107 ? -11.443 -8.593 8.793 1.00 98.56 107 GLU A O 1
ATOM 865 N N . TYR A 1 108 ? -9.391 -9.393 9.209 1.00 98.44 108 TYR A N 1
ATOM 866 C CA . TYR A 1 108 ? -8.925 -9.382 7.833 1.00 98.44 108 TYR A CA 1
ATOM 867 C C . TYR A 1 108 ? -9.697 -10.375 6.963 1.00 98.44 108 TYR A C 1
ATOM 869 O O . TYR A 1 108 ? -10.129 -10.020 5.868 1.00 98.44 108 TYR A O 1
ATOM 877 N N . ILE A 1 109 ? -9.913 -11.604 7.451 1.00 97.00 109 ILE A N 1
ATOM 878 C CA . ILE A 1 109 ? -10.729 -12.608 6.755 1.00 97.00 109 ILE A CA 1
ATOM 879 C C . ILE A 1 109 ? -12.156 -12.086 6.572 1.00 97.00 109 ILE A C 1
ATOM 881 O O . ILE A 1 109 ? -12.659 -12.130 5.452 1.00 97.00 109 ILE A O 1
ATOM 885 N N . GLN A 1 110 ? -12.770 -11.548 7.630 1.00 97.94 110 GLN A N 1
ATOM 886 C CA . GLN A 1 110 ? -14.128 -11.007 7.563 1.00 97.94 110 GLN A CA 1
ATOM 887 C C . GLN A 1 110 ? -14.223 -9.840 6.574 1.00 97.94 110 GLN A C 1
ATOM 889 O O . GLN A 1 110 ? -15.086 -9.840 5.705 1.00 97.94 110 GLN A O 1
ATOM 894 N N . TYR A 1 111 ? -13.284 -8.890 6.635 1.00 98.44 111 TYR A N 1
ATOM 895 C CA . TYR A 1 111 ? -13.214 -7.782 5.683 1.00 98.44 111 TYR A CA 1
ATOM 896 C C . TYR A 1 111 ? -13.111 -8.277 4.237 1.00 98.44 111 TYR A C 1
ATOM 898 O O . TYR A 1 111 ? -13.779 -7.744 3.351 1.00 98.44 111 TYR A O 1
ATOM 906 N N . CYS A 1 112 ? -12.282 -9.291 3.985 1.00 97.06 112 CYS A N 1
ATOM 907 C CA . CYS A 1 112 ? -12.118 -9.849 2.650 1.00 97.06 112 CYS A CA 1
ATOM 908 C C . CYS A 1 112 ? -13.390 -10.559 2.156 1.00 97.06 112 CYS A C 1
ATOM 910 O O . CYS A 1 112 ? -13.766 -10.398 0.994 1.00 97.06 112 CYS A O 1
ATOM 912 N N . ASP A 1 113 ? -14.071 -11.305 3.025 1.00 95.19 113 ASP A N 1
ATOM 913 C CA . ASP A 1 113 ? -15.321 -11.992 2.691 1.00 95.19 113 ASP A CA 1
ATOM 914 C C . ASP A 1 113 ? -16.462 -11.000 2.411 1.00 95.19 113 ASP A C 1
ATOM 916 O O . ASP A 1 113 ? -17.086 -11.055 1.348 1.00 95.19 113 ASP A O 1
ATOM 920 N N . ASP A 1 114 ? -16.652 -10.016 3.293 1.00 96.38 114 ASP A N 1
ATOM 921 C CA . ASP A 1 114 ? -17.716 -9.009 3.186 1.00 96.38 114 ASP A CA 1
ATOM 922 C C . ASP A 1 114 ? -17.600 -8.158 1.914 1.00 96.38 114 ASP A C 1
ATOM 924 O O . ASP A 1 114 ? -18.605 -7.787 1.303 1.00 96.38 114 ASP A O 1
ATOM 928 N N . ASN A 1 115 ? -16.370 -7.828 1.508 1.00 97.12 115 ASN A N 1
ATOM 929 C CA . ASN A 1 115 ? -16.120 -6.916 0.391 1.00 97.12 115 ASN A CA 1
ATOM 930 C C . ASN A 1 115 ? -15.863 -7.635 -0.933 1.00 97.12 115 ASN A C 1
ATOM 932 O O . ASN A 1 115 ? -16.246 -7.129 -1.990 1.00 97.12 115 ASN A O 1
ATOM 936 N N . TYR A 1 116 ? -15.224 -8.807 -0.891 1.00 95.56 116 TYR A N 1
ATOM 937 C CA . TYR A 1 116 ? -14.730 -9.481 -2.091 1.00 95.56 116 TYR A CA 1
ATOM 938 C C . TYR A 1 116 ? -15.206 -10.929 -2.226 1.00 95.56 116 TYR A C 1
ATOM 940 O O . TYR A 1 116 ? -15.035 -11.530 -3.287 1.00 95.56 116 TYR A O 1
ATOM 948 N N . GLY A 1 117 ? -15.820 -11.507 -1.188 1.00 92.88 117 GLY A N 1
ATOM 949 C CA . GLY A 1 117 ? -16.242 -12.912 -1.149 1.00 92.88 117 GLY A CA 1
ATOM 950 C C . GLY A 1 117 ? -15.093 -13.917 -1.237 1.00 92.88 117 GLY A C 1
ATOM 951 O O . GLY A 1 117 ? -15.333 -15.096 -1.490 1.00 92.88 117 GLY A O 1
ATOM 952 N N . VAL A 1 118 ? -13.847 -13.456 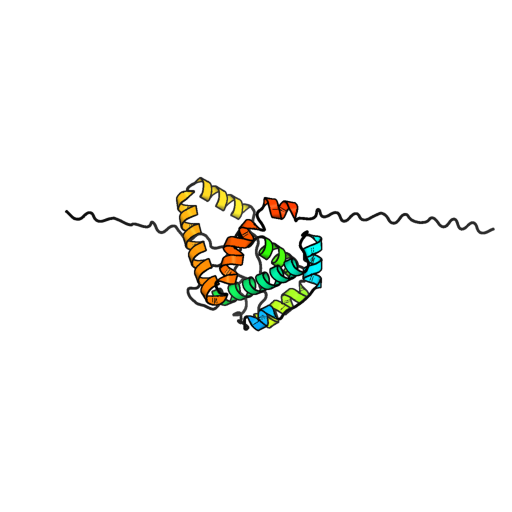-1.102 1.00 90.50 118 VAL A N 1
ATOM 953 C CA . VAL A 1 118 ? -12.643 -14.286 -1.158 1.00 90.50 118 VAL A CA 1
ATOM 954 C C . VAL A 1 118 ? -11.567 -13.707 -0.259 1.00 90.50 118 VAL A C 1
ATOM 956 O O . VAL A 1 118 ? -11.423 -12.493 -0.153 1.00 90.50 118 VAL A O 1
ATOM 959 N N . TYR A 1 119 ? -10.753 -14.579 0.328 1.00 91.56 119 TYR A N 1
ATOM 960 C CA . TYR A 1 119 ? -9.568 -14.167 1.069 1.00 91.56 119 TYR A CA 1
ATOM 961 C C . TYR A 1 119 ? -8.488 -13.625 0.132 1.00 91.56 119 TYR A C 1
ATOM 963 O O . TYR A 1 119 ? -8.101 -14.300 -0.824 1.00 91.56 119 TYR A O 1
ATOM 971 N N . LEU A 1 120 ? -7.951 -12.440 0.430 1.00 91.00 120 LEU A N 1
ATOM 972 C CA . LEU A 1 120 ? -6.897 -11.833 -0.371 1.00 91.00 120 LEU A CA 1
ATOM 973 C C . LEU A 1 120 ? -5.498 -12.292 0.097 1.00 91.00 120 LEU A C 1
ATOM 975 O O . LEU A 1 120 ? -4.942 -11.762 1.048 1.00 91.00 120 LEU A O 1
ATOM 979 N N . HIS A 1 121 ? -4.874 -13.260 -0.580 1.00 88.31 121 HIS A N 1
ATOM 980 C CA . HIS A 1 121 ? -3.497 -13.655 -0.255 1.00 88.31 121 HIS A CA 1
ATOM 981 C C . HIS A 1 121 ? -2.474 -12.570 -0.628 1.00 88.31 121 HIS A C 1
ATOM 983 O O . HIS A 1 121 ? -2.367 -12.178 -1.792 1.00 88.31 121 HIS A O 1
ATOM 989 N N . HIS A 1 122 ? -1.656 -12.168 0.345 1.00 88.06 122 HIS A N 1
ATOM 990 C CA . HIS A 1 122 ? -0.403 -11.448 0.127 1.00 88.06 122 HIS A CA 1
ATOM 991 C C . HIS A 1 122 ? 0.766 -12.446 0.100 1.00 88.06 122 HIS A C 1
ATOM 993 O O . HIS A 1 122 ? 0.850 -13.338 0.942 1.00 88.06 122 HIS A O 1
ATOM 999 N N . THR A 1 123 ? 1.667 -12.336 -0.879 1.00 85.44 123 THR A N 1
ATOM 1000 C CA . THR A 1 123 ? 2.830 -13.231 -1.021 1.00 85.44 123 THR A CA 1
ATOM 1001 C C . THR A 1 123 ? 4.105 -12.405 -1.185 1.00 85.44 123 THR A C 1
ATOM 1003 O O . THR A 1 123 ? 4.321 -11.837 -2.259 1.00 85.44 123 THR A O 1
ATOM 1006 N N . PRO A 1 124 ? 4.962 -12.342 -0.152 1.00 85.88 124 PRO A N 1
ATOM 1007 C CA . PRO A 1 124 ? 6.245 -11.656 -0.239 1.00 85.88 124 PRO A CA 1
ATOM 1008 C C . PRO A 1 124 ? 7.188 -12.313 -1.251 1.00 85.88 124 PRO A C 1
ATOM 1010 O O . PRO A 1 124 ? 7.157 -13.526 -1.470 1.00 85.88 124 PRO A O 1
ATOM 1013 N N . MET A 1 125 ? 8.102 -11.524 -1.819 1.00 84.44 125 MET A N 1
ATOM 1014 C CA . MET A 1 125 ? 9.189 -12.077 -2.626 1.00 84.44 125 MET A CA 1
ATOM 1015 C C . MET A 1 125 ? 10.149 -12.905 -1.773 1.00 84.44 125 MET A C 1
ATOM 1017 O O . MET A 1 125 ? 10.700 -12.429 -0.777 1.00 84.44 125 MET A O 1
ATOM 1021 N N . THR A 1 126 ? 10.436 -14.114 -2.242 1.00 89.94 126 THR A N 1
ATOM 1022 C CA . THR A 1 126 ? 11.514 -14.949 -1.707 1.00 89.94 126 THR A CA 1
ATOM 1023 C C . THR A 1 126 ? 12.883 -14.334 -2.003 1.00 89.94 126 THR A C 1
ATOM 1025 O O . THR A 1 126 ? 13.052 -13.599 -2.980 1.00 89.94 126 THR A O 1
ATOM 1028 N N . LYS A 1 127 ? 13.902 -14.691 -1.209 1.00 92.12 127 LYS A N 1
ATOM 1029 C CA . LYS A 1 127 ? 15.289 -14.267 -1.463 1.00 92.12 127 LYS A CA 1
ATOM 1030 C C . LYS A 1 127 ? 15.739 -14.626 -2.884 1.00 92.12 127 LYS A C 1
ATOM 1032 O O . LYS A 1 127 ? 16.241 -13.767 -3.590 1.00 92.12 127 LYS A O 1
ATOM 1037 N N . LYS A 1 128 ? 15.456 -15.855 -3.332 1.00 93.62 128 LYS A N 1
ATOM 1038 C CA . LYS A 1 128 ? 15.791 -16.330 -4.684 1.00 93.62 128 LYS A CA 1
ATOM 1039 C C . LYS A 1 128 ? 15.217 -15.429 -5.782 1.00 93.62 128 LYS A C 1
ATOM 1041 O O . LYS A 1 128 ? 15.894 -15.156 -6.764 1.00 93.62 128 LYS A O 1
ATOM 1046 N N . GLN A 1 129 ? 13.976 -14.967 -5.625 1.00 89.88 129 GLN A N 1
ATOM 1047 C CA . GLN A 1 129 ? 13.361 -14.053 -6.592 1.00 89.88 129 GLN A CA 1
ATOM 1048 C C . GLN A 1 129 ? 14.025 -12.673 -6.580 1.00 89.88 129 GLN A C 1
ATOM 1050 O O . GLN A 1 129 ? 14.197 -12.090 -7.645 1.00 89.88 129 GLN A O 1
ATOM 1055 N N . LYS A 1 130 ? 14.406 -12.163 -5.400 1.00 88.94 130 LYS A N 1
ATOM 1056 C CA . LYS A 1 130 ? 15.130 -10.888 -5.273 1.00 88.94 130 LYS A CA 1
ATOM 1057 C C . LYS A 1 130 ? 16.520 -10.972 -5.907 1.00 88.94 130 LYS A C 1
ATOM 1059 O O . LYS A 1 130 ? 16.881 -10.094 -6.678 1.00 88.94 130 LYS A O 1
ATOM 1064 N N . ASP A 1 131 ? 17.253 -12.051 -5.638 1.00 93.00 131 ASP A N 1
ATOM 1065 C CA . ASP A 1 131 ? 18.582 -12.288 -6.210 1.00 93.00 131 ASP A CA 1
ATOM 1066 C C . ASP A 1 131 ? 18.513 -12.369 -7.745 1.00 93.00 131 ASP A C 1
ATOM 1068 O O . ASP A 1 131 ? 19.274 -11.695 -8.427 1.00 93.00 131 ASP A O 1
ATOM 1072 N N . ALA A 1 132 ? 17.543 -13.111 -8.293 1.00 92.19 132 ALA A N 1
ATOM 1073 C CA . ALA A 1 132 ? 17.354 -13.215 -9.742 1.00 92.19 132 ALA A CA 1
ATOM 1074 C C . ALA A 1 132 ? 16.959 -11.878 -10.396 1.00 92.19 132 ALA A C 1
ATOM 1076 O O . ALA A 1 132 ? 17.295 -11.625 -11.550 1.00 92.19 132 ALA A O 1
ATOM 1077 N N . GLN A 1 133 ? 16.219 -11.018 -9.689 1.00 87.62 133 GLN A N 1
ATOM 1078 C CA . GLN A 1 133 ? 15.904 -9.676 -10.180 1.00 87.62 133 GLN A CA 1
ATOM 1079 C C . GLN A 1 133 ? 17.149 -8.782 -10.200 1.00 87.62 133 GLN A C 1
ATOM 1081 O O . GLN A 1 133 ? 17.334 -8.037 -11.157 1.00 87.62 133 GLN A O 1
ATOM 1086 N N . LEU A 1 134 ? 17.995 -8.874 -9.170 1.00 91.62 134 LEU A N 1
ATOM 1087 C CA . LEU A 1 134 ? 19.256 -8.140 -9.090 1.00 91.62 134 LEU A CA 1
ATOM 1088 C C . LEU A 1 134 ? 20.243 -8.586 -10.176 1.00 91.62 134 LEU A C 1
ATOM 1090 O O . LEU A 1 134 ? 20.861 -7.745 -10.817 1.00 91.62 134 LEU A O 1
ATOM 1094 N N . GLU A 1 135 ? 20.356 -9.894 -10.407 1.00 93.94 135 GLU A N 1
ATOM 1095 C CA . GLU A 1 135 ? 21.202 -10.461 -11.462 1.00 93.94 135 GLU A CA 1
ATOM 1096 C C . GLU A 1 135 ? 20.793 -9.931 -12.840 1.00 93.94 135 GLU A C 1
ATOM 1098 O O . GLU A 1 135 ? 21.617 -9.348 -13.536 1.00 93.94 135 GLU A O 1
ATOM 1103 N N . ARG A 1 136 ? 19.498 -9.986 -13.174 1.00 89.62 136 ARG A N 1
ATOM 1104 C CA . ARG A 1 136 ? 18.974 -9.406 -14.423 1.00 89.62 136 ARG A CA 1
ATOM 1105 C C . ARG A 1 136 ? 19.228 -7.907 -14.543 1.00 89.62 136 ARG A C 1
ATOM 1107 O O . ARG A 1 136 ? 19.479 -7.419 -15.639 1.00 89.62 136 ARG A O 1
ATOM 1114 N N . PHE A 1 137 ? 19.149 -7.175 -13.431 1.00 91.19 137 PHE A N 1
ATOM 1115 C CA . PHE A 1 137 ? 19.426 -5.741 -13.436 1.00 91.19 137 PHE A CA 1
ATOM 1116 C C . PHE A 1 137 ? 20.897 -5.465 -13.737 1.00 91.19 137 PHE A C 1
ATOM 1118 O O . PHE A 1 137 ? 21.196 -4.496 -14.420 1.00 91.19 137 PHE A O 1
ATOM 1125 N N . HIS A 1 138 ? 21.812 -6.311 -13.261 1.00 94.25 138 HIS A N 1
ATOM 1126 C CA . HIS A 1 138 ? 23.228 -6.206 -13.602 1.00 94.25 138 HIS A CA 1
ATOM 1127 C C . HIS A 1 138 ? 23.527 -6.629 -15.048 1.00 94.25 138 HIS A C 1
ATOM 1129 O O . HIS A 1 138 ? 24.453 -6.081 -15.640 1.00 94.25 138 HIS A O 1
ATOM 1135 N N . GLU A 1 139 ? 22.775 -7.583 -15.604 1.00 96.12 139 GLU A N 1
ATOM 1136 C CA . GLU A 1 139 ? 22.925 -8.036 -16.994 1.00 96.12 139 GLU A CA 1
ATOM 1137 C C . GLU A 1 139 ? 22.521 -6.957 -18.008 1.00 96.12 139 GLU A C 1
ATOM 1139 O O . GLU A 1 139 ? 23.270 -6.698 -18.948 1.00 96.12 139 GLU A O 1
ATOM 1144 N N . ASP A 1 140 ? 21.358 -6.325 -17.820 1.00 95.00 140 ASP A N 1
ATOM 1145 C CA . ASP A 1 140 ? 20.847 -5.288 -18.725 1.00 95.00 140 ASP A CA 1
ATOM 1146 C C . ASP A 1 140 ? 20.031 -4.221 -17.963 1.00 95.00 140 ASP A C 1
ATOM 1148 O O . ASP A 1 140 ? 18.793 -4.275 -17.905 1.00 95.00 140 ASP A O 1
ATOM 1152 N N . PRO A 1 141 ? 20.714 -3.234 -17.350 1.00 93.75 141 PRO A N 1
ATOM 1153 C CA . PRO A 1 141 ? 20.049 -2.186 -16.584 1.00 93.75 141 PR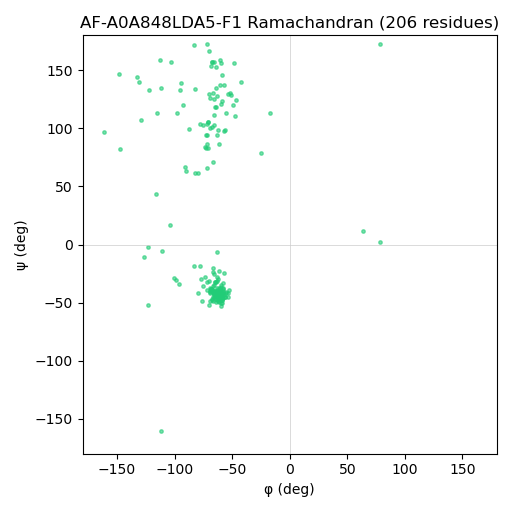O A CA 1
ATOM 1154 C C . PRO A 1 141 ? 19.087 -1.350 -17.434 1.00 93.75 141 PRO A C 1
ATOM 1156 O O . PRO A 1 141 ? 18.023 -0.962 -16.952 1.00 93.75 141 PRO A O 1
ATOM 1159 N N . GLU A 1 142 ? 19.443 -1.059 -18.688 1.00 95.12 142 GLU A N 1
ATOM 1160 C CA . GLU A 1 142 ? 18.669 -0.171 -19.557 1.00 95.12 142 GLU A CA 1
ATOM 1161 C C . GLU A 1 142 ? 17.341 -0.815 -19.957 1.00 95.12 142 GLU A C 1
ATOM 1163 O O . GLU A 1 142 ? 16.281 -0.211 -19.760 1.00 95.12 142 GLU A O 1
ATOM 1168 N N . ALA A 1 143 ? 17.368 -2.068 -20.421 1.00 92.81 143 ALA A N 1
ATOM 1169 C CA . ALA A 1 143 ? 16.141 -2.783 -20.753 1.00 92.81 143 ALA A CA 1
ATOM 1170 C C . ALA A 1 143 ? 15.250 -2.982 -19.520 1.00 92.81 143 ALA A C 1
ATOM 1172 O O . ALA A 1 143 ? 14.025 -2.868 -19.613 1.00 92.81 143 ALA A O 1
ATOM 1173 N N . MET A 1 144 ? 15.842 -3.234 -18.346 1.00 89.81 144 MET A N 1
ATOM 1174 C CA . MET A 1 144 ? 15.081 -3.343 -17.101 1.00 89.81 144 MET A CA 1
ATOM 1175 C C . MET A 1 144 ? 14.410 -2.028 -16.702 1.00 89.81 144 MET A C 1
ATOM 1177 O O . MET A 1 144 ? 13.245 -2.054 -16.302 1.00 89.81 144 MET A O 1
ATOM 1181 N N . LEU A 1 145 ? 15.103 -0.894 -16.825 1.00 89.38 145 LEU A N 1
ATOM 1182 C CA . LEU A 1 145 ? 14.537 0.425 -16.534 1.00 89.38 145 LEU A CA 1
ATOM 1183 C C . LEU A 1 145 ? 13.424 0.794 -17.521 1.00 89.38 145 LEU A C 1
ATOM 1185 O O . LEU A 1 145 ? 12.375 1.273 -17.093 1.00 89.38 145 LEU A O 1
ATOM 1189 N N . ALA A 1 146 ? 13.608 0.523 -18.815 1.00 91.31 146 ALA A N 1
ATOM 1190 C CA . ALA A 1 146 ? 12.582 0.761 -19.829 1.00 91.31 146 ALA A CA 1
ATOM 1191 C C . ALA A 1 146 ? 11.327 -0.099 -19.590 1.00 91.31 146 ALA A C 1
ATOM 1193 O O . ALA A 1 146 ? 10.201 0.402 -19.646 1.00 91.31 146 ALA A O 1
ATOM 1194 N N . ALA A 1 147 ? 11.508 -1.382 -19.260 1.00 88.81 147 ALA A N 1
ATOM 1195 C CA . ALA A 1 147 ? 10.404 -2.280 -18.929 1.00 88.81 147 ALA A CA 1
ATOM 1196 C C . ALA A 1 147 ? 9.671 -1.854 -17.645 1.00 88.81 147 ALA A C 1
ATOM 1198 O O . ALA A 1 147 ? 8.442 -1.904 -17.596 1.00 88.81 147 ALA A O 1
ATOM 1199 N N . GLU A 1 148 ? 10.405 -1.414 -16.619 1.00 88.31 148 GLU A N 1
ATOM 1200 C CA . GLU A 1 148 ? 9.819 -0.894 -15.381 1.00 88.31 148 GLU A CA 1
ATOM 1201 C C . GLU A 1 148 ? 9.028 0.394 -15.645 1.00 88.31 148 GLU A C 1
ATOM 1203 O O . GLU A 1 148 ? 7.910 0.524 -15.161 1.00 88.31 148 GLU A O 1
ATOM 1208 N N . ALA A 1 149 ? 9.549 1.309 -16.467 1.00 90.44 149 ALA A N 1
ATOM 1209 C CA . ALA A 1 149 ? 8.844 2.534 -16.840 1.00 90.44 149 ALA A CA 1
ATOM 1210 C C . ALA A 1 149 ? 7.518 2.246 -17.568 1.00 90.44 149 ALA A C 1
ATOM 1212 O O . ALA A 1 149 ? 6.500 2.851 -17.233 1.00 90.44 149 ALA A O 1
ATOM 1213 N N . CYS A 1 150 ? 7.502 1.292 -18.508 1.00 90.69 150 CYS A N 1
ATOM 1214 C CA . CYS A 1 150 ? 6.275 0.863 -19.189 1.00 90.69 150 CYS A CA 1
ATOM 1215 C C . CYS A 1 150 ? 5.262 0.270 -18.199 1.00 90.69 150 CYS A C 1
ATOM 1217 O O . CYS A 1 150 ? 4.108 0.689 -18.160 1.00 90.69 150 CYS A O 1
ATOM 1219 N N . PHE A 1 151 ? 5.714 -0.656 -17.349 1.00 90.00 151 PHE A N 1
ATOM 1220 C CA . PHE A 1 151 ? 4.883 -1.296 -16.330 1.00 90.00 151 PHE A CA 1
ATOM 1221 C C . PHE A 1 151 ? 4.276 -0.283 -15.347 1.00 90.00 151 PHE A C 1
ATOM 1223 O O . PHE A 1 151 ? 3.080 -0.329 -15.060 1.00 90.00 151 PHE A O 1
ATOM 1230 N N . LEU A 1 152 ? 5.089 0.653 -14.852 1.00 91.81 152 LEU A N 1
ATOM 1231 C CA . LEU A 1 152 ? 4.630 1.714 -13.960 1.00 91.81 152 LEU A CA 1
ATOM 1232 C C . LEU A 1 152 ? 3.645 2.642 -14.664 1.00 91.81 152 LEU A C 1
ATOM 1234 O O . LEU A 1 152 ? 2.643 3.009 -14.061 1.00 91.81 152 LEU A O 1
ATOM 1238 N N . SER A 1 153 ? 3.880 2.978 -15.935 1.00 94.19 153 SER A N 1
ATOM 1239 C CA . SER A 1 153 ? 2.950 3.816 -16.689 1.00 94.19 153 SER A CA 1
ATOM 1240 C C . SER A 1 153 ? 1.562 3.182 -16.780 1.00 94.19 153 SER A C 1
ATOM 1242 O O . SER A 1 153 ? 0.573 3.865 -16.517 1.00 94.19 153 SER A O 1
ATOM 1244 N N . ASP A 1 154 ? 1.478 1.884 -17.078 1.00 93.94 154 ASP A N 1
ATOM 1245 C CA . ASP A 1 154 ? 0.198 1.171 -17.126 1.00 93.94 154 ASP A CA 1
ATOM 1246 C C . ASP A 1 154 ? -0.487 1.140 -15.748 1.00 93.94 154 ASP A C 1
ATOM 1248 O O . ASP A 1 154 ? -1.693 1.384 -15.632 1.00 93.94 154 ASP A O 1
ATOM 1252 N N . MET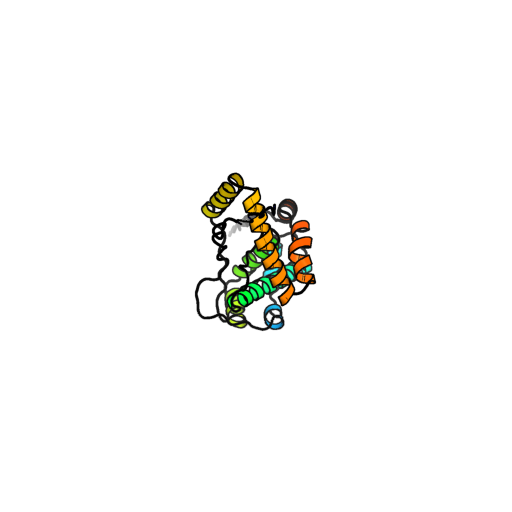 A 1 155 ? 0.281 0.894 -14.678 1.00 94.69 155 MET A N 1
ATOM 1253 C CA . MET A 1 155 ? -0.227 0.952 -13.305 1.00 94.69 155 MET A CA 1
ATOM 1254 C C . MET A 1 155 ? -0.774 2.339 -12.945 1.00 94.69 155 MET A C 1
ATOM 1256 O O . MET A 1 155 ? -1.824 2.438 -12.305 1.00 94.69 155 MET A O 1
ATOM 1260 N N . TYR A 1 156 ? -0.079 3.410 -13.338 1.00 95.44 156 TYR A N 1
ATOM 1261 C CA . TYR A 1 156 ? -0.480 4.785 -13.040 1.00 95.44 156 TYR A CA 1
ATOM 1262 C C . TYR A 1 156 ? -1.772 5.135 -13.763 1.00 95.44 156 TYR A C 1
ATOM 1264 O O . TYR A 1 156 ? -2.688 5.661 -13.136 1.00 95.44 156 TYR A O 1
ATOM 1272 N N . SER A 1 157 ? -1.879 4.785 -15.047 1.00 97.00 157 SER A N 1
ATOM 1273 C CA . SER A 1 157 ? -3.094 4.992 -15.833 1.00 97.00 157 SER A CA 1
ATOM 1274 C C . SER A 1 157 ? -4.289 4.248 -15.238 1.00 97.00 157 SER A C 1
ATOM 1276 O O . SER A 1 157 ? -5.353 4.841 -15.077 1.00 97.00 157 SER A O 1
ATOM 1278 N N . PHE A 1 158 ? -4.115 2.987 -14.834 1.00 97.62 158 PHE A N 1
ATOM 1279 C CA . PHE A 1 158 ? -5.196 2.212 -14.220 1.00 97.62 158 PHE A CA 1
ATOM 1280 C C . PHE A 1 158 ? -5.608 2.752 -12.843 1.00 97.62 158 PHE A C 1
ATOM 1282 O O . PHE A 1 158 ? -6.793 2.815 -12.518 1.00 97.62 158 PHE A O 1
ATOM 1289 N N . THR A 1 159 ? -4.635 3.190 -12.040 1.00 98.00 159 THR A N 1
ATOM 1290 C CA . THR A 1 159 ? -4.896 3.830 -10.742 1.00 98.00 159 THR A CA 1
ATOM 1291 C C . THR A 1 159 ? -5.624 5.161 -10.926 1.00 98.00 159 THR A C 1
ATOM 1293 O O . THR A 1 159 ? -6.590 5.424 -10.216 1.00 98.00 159 THR A O 1
ATOM 1296 N N . TYR A 1 160 ? -5.210 5.977 -11.900 1.00 98.31 160 TYR A N 1
ATOM 1297 C CA . TYR A 1 160 ? -5.857 7.247 -12.232 1.00 98.31 160 TYR A CA 1
ATOM 1298 C C . TYR A 1 160 ? -7.319 7.042 -12.623 1.00 98.31 160 TYR A C 1
ATOM 1300 O O . TYR A 1 160 ? -8.198 7.730 -12.111 1.00 98.31 160 TYR A O 1
ATOM 1308 N N . GLU A 1 161 ? -7.577 6.074 -13.504 1.00 98.12 161 GLU A N 1
ATOM 1309 C CA . GLU A 1 161 ? -8.918 5.792 -14.014 1.00 98.12 161 GLU A CA 1
ATOM 1310 C C . GLU A 1 161 ? -9.904 5.450 -12.889 1.00 98.12 161 GLU A C 1
ATOM 1312 O O . GLU A 1 161 ? -11.052 5.887 -12.922 1.00 98.12 161 GLU A O 1
ATOM 1317 N N . LEU A 1 162 ? -9.464 4.674 -11.893 1.00 98.06 162 LEU A N 1
ATOM 1318 C CA . LEU A 1 162 ? -10.357 4.139 -10.864 1.00 98.06 162 LEU A CA 1
ATOM 1319 C C . LEU A 1 162 ? -10.341 4.897 -9.537 1.00 98.06 162 LEU A C 1
ATOM 1321 O O . LEU A 1 162 ? -11.340 4.875 -8.822 1.00 98.06 162 LEU A O 1
ATOM 1325 N N . LEU A 1 163 ? -9.220 5.526 -9.180 1.00 98.44 163 LEU A N 1
ATOM 1326 C CA . LEU A 1 163 ? -9.007 6.163 -7.874 1.00 98.44 163 LEU A CA 1
ATOM 1327 C C . LEU A 1 163 ? -8.651 7.653 -7.975 1.00 98.44 163 LEU A C 1
ATOM 1329 O O . LEU A 1 163 ? -8.491 8.313 -6.943 1.00 98.44 163 LEU A O 1
ATOM 1333 N N . GLY A 1 164 ? -8.536 8.185 -9.193 1.00 98.44 164 GLY A N 1
ATOM 1334 C CA . GLY A 1 164 ? -8.318 9.600 -9.463 1.00 98.44 164 GLY A CA 1
ATOM 1335 C C . GLY A 1 164 ? -6.881 10.088 -9.265 1.00 98.44 164 GLY A C 1
ATOM 1336 O O . GLY A 1 164 ? -5.993 9.388 -8.772 1.00 98.44 164 GLY A O 1
ATOM 1337 N N . GLU A 1 165 ? -6.671 11.344 -9.658 1.00 98.19 165 GLU A N 1
ATOM 1338 C CA . GLU A 1 165 ? -5.371 12.023 -9.637 1.00 98.19 165 GLU A CA 1
ATOM 1339 C C . GLU A 1 165 ? -4.748 12.085 -8.242 1.00 98.19 165 GLU A C 1
ATOM 1341 O O . GLU A 1 165 ? -3.558 11.817 -8.086 1.00 98.19 165 GLU A O 1
ATOM 1346 N N . GLU A 1 166 ? -5.552 12.397 -7.221 1.00 98.31 166 GLU A N 1
ATOM 1347 C CA . GLU A 1 166 ? -5.067 12.540 -5.846 1.00 98.31 166 GLU A CA 1
ATOM 1348 C C . GLU A 1 166 ? -4.354 11.266 -5.379 1.00 98.31 166 GLU A C 1
ATOM 1350 O O . GLU A 1 166 ? -3.249 11.330 -4.837 1.00 98.31 166 GLU A O 1
ATOM 1355 N N . THR A 1 167 ? -4.949 10.101 -5.651 1.00 98.50 167 THR A N 1
ATOM 1356 C CA . THR A 1 167 ? -4.377 8.806 -5.272 1.00 98.50 167 THR A CA 1
ATOM 1357 C C . THR A 1 167 ? -3.069 8.542 -6.023 1.00 98.50 167 THR A C 1
ATOM 1359 O O . THR A 1 167 ? -2.086 8.131 -5.411 1.00 98.50 167 THR A O 1
ATOM 1362 N N . VAL A 1 168 ? -3.006 8.843 -7.325 1.00 98.00 168 VAL A N 1
ATOM 1363 C CA . VAL A 1 168 ? -1.786 8.677 -8.139 1.00 98.00 168 VAL A CA 1
ATOM 1364 C C . VAL A 1 168 ? -0.647 9.553 -7.623 1.00 98.00 168 VAL A C 1
ATOM 1366 O O . VAL A 1 168 ? 0.464 9.064 -7.410 1.00 98.00 168 VAL A O 1
ATOM 1369 N N . VAL A 1 169 ? -0.913 10.838 -7.379 1.00 98.00 169 VAL A N 1
ATOM 1370 C CA . VAL A 1 169 ? 0.091 11.774 -6.855 1.00 98.00 169 VAL A CA 1
ATOM 1371 C C . VAL A 1 169 ? 0.565 11.326 -5.473 1.00 98.00 169 VAL A C 1
ATOM 1373 O O . VAL A 1 169 ? 1.771 11.305 -5.203 1.00 98.00 169 VAL A O 1
ATOM 1376 N N . LYS A 1 170 ? -0.363 10.913 -4.606 1.00 98.00 170 LYS A N 1
ATOM 1377 C CA . LYS A 1 170 ? -0.052 10.425 -3.262 1.00 98.00 170 LYS A CA 1
ATOM 1378 C C . LYS A 1 170 ? 0.857 9.198 -3.314 1.00 98.00 170 LYS A C 1
ATOM 1380 O O . LYS A 1 170 ? 1.939 9.213 -2.729 1.00 98.00 170 LYS A O 1
ATOM 1385 N N . TRP A 1 171 ? 0.470 8.173 -4.068 1.00 97.81 171 TRP A N 1
ATOM 1386 C CA . TRP A 1 171 ? 1.178 6.893 -4.119 1.00 97.81 171 TRP A CA 1
ATOM 1387 C C . TRP A 1 171 ? 2.516 6.954 -4.844 1.00 97.81 171 TRP A C 1
ATOM 1389 O O . TRP A 1 171 ? 3.464 6.312 -4.403 1.00 97.81 171 TRP A O 1
ATOM 1399 N N . TYR A 1 172 ? 2.614 7.702 -5.942 1.00 95.38 172 TYR A N 1
ATOM 1400 C CA . TYR A 1 172 ? 3.760 7.600 -6.853 1.00 95.38 172 TYR A CA 1
ATOM 1401 C C . TYR A 1 172 ? 4.672 8.827 -6.858 1.00 95.38 172 TYR A C 1
ATOM 1403 O O . TYR A 1 172 ? 5.742 8.787 -7.460 1.00 95.38 172 TYR A O 1
ATOM 1411 N N . SER A 1 173 ? 4.299 9.895 -6.149 1.00 95.06 173 SER A N 1
ATOM 1412 C CA . SER A 1 173 ? 5.146 11.079 -5.969 1.00 95.06 173 SER A CA 1
ATOM 1413 C C . SER A 1 173 ? 5.385 11.393 -4.491 1.00 95.06 173 SER A C 1
ATOM 1415 O O . SER A 1 173 ? 6.534 11.473 -4.051 1.00 95.06 173 SER A O 1
ATOM 1417 N N . GLN A 1 174 ? 4.325 11.492 -3.686 1.00 97.44 174 GLN A N 1
ATOM 1418 C CA . GLN A 1 174 ? 4.449 11.924 -2.290 1.00 97.44 174 GLN A CA 1
ATOM 1419 C C . GLN A 1 174 ? 4.999 10.824 -1.374 1.00 97.44 174 GLN A C 1
ATOM 1421 O O . GLN A 1 174 ? 5.935 11.070 -0.612 1.00 97.44 174 GLN A O 1
ATOM 1426 N N . TYR A 1 175 ? 4.460 9.606 -1.445 1.00 97.12 175 TYR A N 1
ATOM 1427 C CA . TYR A 1 175 ? 4.873 8.484 -0.596 1.00 97.12 175 TYR A CA 1
ATOM 1428 C C . TYR A 1 175 ? 6.320 8.026 -0.824 1.00 97.12 175 TYR A C 1
ATOM 1430 O O . TYR A 1 175 ? 7.010 7.841 0.176 1.00 97.12 175 TYR A O 1
ATOM 1438 N N . PRO A 1 176 ? 6.859 7.942 -2.056 1.00 94.31 176 PRO A N 1
ATOM 1439 C CA . PRO A 1 176 ? 8.278 7.652 -2.266 1.00 94.31 176 PRO A CA 1
ATOM 1440 C C . PRO A 1 176 ? 9.201 8.667 -1.587 1.00 94.31 176 PRO A C 1
ATOM 1442 O O . PRO A 1 176 ? 10.233 8.303 -1.020 1.00 94.31 176 PRO A O 1
ATOM 1445 N N . ALA A 1 177 ? 8.821 9.950 -1.607 1.00 93.94 177 ALA A N 1
ATOM 1446 C CA . ALA A 1 177 ? 9.560 10.984 -0.902 1.00 93.94 177 ALA A CA 1
ATOM 1447 C C . ALA A 1 177 ? 9.397 10.818 0.616 1.00 93.94 177 ALA A C 1
ATOM 1449 O O . ALA A 1 177 ? 10.388 10.779 1.347 1.00 93.94 177 ALA A O 1
ATOM 1450 N N . LYS A 1 178 ? 8.159 10.716 1.109 1.00 95.69 178 LYS A N 1
ATOM 1451 C CA . LYS A 1 178 ? 7.816 10.664 2.540 1.00 95.69 178 LYS A CA 1
ATOM 1452 C C . LYS A 1 178 ? 8.351 9.411 3.240 1.00 95.69 178 LYS A C 1
ATOM 1454 O O . LYS A 1 178 ? 8.903 9.516 4.331 1.00 95.69 178 LYS A O 1
ATOM 1459 N N . TYR A 1 179 ? 8.266 8.261 2.585 1.00 95.44 179 TYR A N 1
ATOM 1460 C CA . TYR A 1 179 ? 8.628 6.942 3.099 1.00 95.44 179 TYR A CA 1
ATOM 1461 C C . TYR A 1 179 ? 9.800 6.336 2.320 1.00 95.44 179 TYR A C 1
ATOM 1463 O O . TYR A 1 179 ? 9.809 5.154 1.988 1.00 95.44 179 TYR A O 1
ATOM 1471 N N . SER A 1 180 ? 10.824 7.143 2.036 1.00 91.69 180 SER A N 1
ATOM 1472 C CA . SER A 1 180 ? 12.088 6.616 1.516 1.00 91.69 180 SER A CA 1
ATOM 1473 C C . SER A 1 180 ? 12.713 5.628 2.508 1.00 91.69 180 SER A C 1
ATOM 1475 O O . SER A 1 180 ? 12.472 5.721 3.712 1.00 91.69 180 SER A O 1
ATOM 1477 N N . GLY A 1 181 ? 13.572 4.714 2.044 1.00 88.88 181 GLY A N 1
ATOM 1478 C CA . GLY A 1 181 ? 14.178 3.696 2.918 1.00 88.88 181 GLY A CA 1
ATOM 1479 C C . GLY A 1 181 ? 14.865 4.276 4.165 1.00 88.88 181 GLY A C 1
ATOM 1480 O O . GLY A 1 181 ? 14.697 3.751 5.263 1.00 88.88 181 GLY A O 1
ATOM 1481 N N . ALA A 1 182 ? 15.556 5.413 4.028 1.00 90.62 182 ALA A N 1
ATOM 1482 C CA . ALA A 1 182 ? 16.167 6.116 5.158 1.00 90.62 182 ALA A CA 1
ATOM 1483 C C . ALA A 1 182 ? 15.126 6.705 6.129 1.00 90.62 182 ALA A C 1
ATOM 1485 O O . ALA A 1 182 ? 15.298 6.622 7.344 1.00 90.62 182 ALA A O 1
ATOM 1486 N N . ARG A 1 183 ? 14.026 7.273 5.613 1.00 92.25 183 ARG A N 1
ATOM 1487 C CA . ARG A 1 183 ? 12.935 7.804 6.446 1.00 92.25 183 ARG A CA 1
ATOM 1488 C C . ARG A 1 183 ? 12.171 6.690 7.148 1.00 92.25 183 ARG A C 1
ATOM 1490 O O . ARG A 1 183 ? 11.907 6.803 8.337 1.00 92.25 183 ARG A O 1
ATOM 1497 N N . MET A 1 184 ? 11.887 5.589 6.457 1.00 93.25 184 MET A N 1
ATOM 1498 C CA . MET A 1 184 ? 11.288 4.403 7.069 1.00 93.25 184 MET A CA 1
ATOM 1499 C C . MET A 1 184 ? 12.178 3.849 8.182 1.00 93.25 184 MET A C 1
ATOM 1501 O O . MET A 1 184 ? 11.687 3.591 9.275 1.00 93.25 184 MET A O 1
ATOM 1505 N N . ALA A 1 185 ? 13.491 3.743 7.962 1.00 92.81 185 ALA A N 1
ATOM 1506 C CA . ALA A 1 185 ? 14.414 3.314 9.011 1.00 92.81 185 ALA A CA 1
ATOM 1507 C C . ALA A 1 185 ? 14.351 4.222 10.255 1.00 92.81 185 ALA A C 1
ATOM 1509 O O . ALA A 1 185 ? 14.350 3.714 11.371 1.00 92.81 185 ALA A O 1
ATOM 1510 N N . ALA A 1 186 ? 14.231 5.541 10.071 1.00 93.06 186 ALA A N 1
ATOM 1511 C CA . ALA A 1 186 ? 14.072 6.493 11.171 1.00 93.06 186 ALA A CA 1
ATOM 1512 C C . ALA A 1 186 ? 12.701 6.403 11.873 1.00 93.06 186 ALA A C 1
ATOM 1514 O O . ALA A 1 186 ? 12.605 6.661 13.070 1.00 93.06 186 ALA A O 1
ATOM 1515 N N . LEU A 1 187 ? 11.642 6.036 11.144 1.00 93.56 187 LEU A N 1
ATOM 1516 C CA . LEU A 1 187 ? 10.296 5.850 11.696 1.00 93.56 187 LEU A CA 1
ATOM 1517 C C . LEU A 1 187 ? 10.150 4.520 12.449 1.00 93.56 187 LEU A C 1
ATOM 1519 O O . LEU A 1 187 ? 9.339 4.434 13.374 1.00 93.56 187 LEU A O 1
ATOM 1523 N N . SER A 1 188 ? 10.903 3.490 12.062 1.00 93.94 188 SER A N 1
ATOM 1524 C CA . SER A 1 188 ? 10.812 2.151 12.643 1.00 93.94 188 SER A CA 1
ATOM 1525 C C . SER A 1 188 ? 11.249 2.145 14.108 1.00 93.94 188 SER A C 1
ATOM 1527 O O . SER A 1 188 ? 12.374 2.502 14.453 1.00 93.94 188 SER A O 1
ATOM 1529 N N . LYS A 1 189 ? 10.382 1.644 14.985 1.00 90.38 189 LYS A N 1
ATOM 1530 C CA . LYS A 1 189 ? 10.686 1.403 16.396 1.00 90.38 189 LYS A CA 1
ATOM 1531 C C . LYS A 1 189 ? 11.411 0.064 16.527 1.00 90.38 189 LYS A C 1
ATOM 1533 O O . LYS A 1 189 ? 11.007 -0.936 15.936 1.00 90.38 189 LYS A O 1
ATOM 1538 N N . SER A 1 190 ? 12.496 0.019 17.300 1.00 76.50 190 SER A N 1
ATOM 1539 C CA . SER A 1 190 ? 13.133 -1.255 17.653 1.00 76.50 190 SER A CA 1
ATOM 1540 C C . SER A 1 190 ? 12.163 -2.092 18.491 1.00 76.50 190 SER A C 1
ATOM 1542 O O . SER A 1 190 ? 11.587 -1.553 19.437 1.00 76.50 190 SER A O 1
ATOM 1544 N N . ASN A 1 191 ? 12.019 -3.392 18.199 1.00 58.44 191 ASN A N 1
ATOM 1545 C CA . ASN A 1 191 ? 11.205 -4.338 18.979 1.00 58.44 191 ASN A CA 1
ATOM 1546 C C . ASN A 1 191 ? 11.801 -4.566 20.383 1.00 58.44 191 ASN A C 1
ATOM 1548 O O . ASN A 1 191 ? 12.347 -5.619 20.699 1.00 58.44 191 ASN A O 1
ATOM 1552 N N . GLY A 1 192 ? 11.705 -3.559 21.243 1.00 51.03 192 GLY A N 1
ATOM 1553 C CA . GLY A 1 192 ? 12.117 -3.600 22.635 1.00 51.03 192 GLY A CA 1
ATOM 1554 C C . GLY A 1 192 ? 10.971 -4.058 23.524 1.00 51.03 192 GLY A C 1
ATOM 1555 O O . GLY A 1 192 ? 10.543 -3.303 24.391 1.00 51.03 192 GLY A O 1
ATOM 1556 N N . ARG A 1 193 ? 10.474 -5.291 23.358 1.00 51.84 193 ARG A N 1
ATOM 1557 C CA . ARG A 1 193 ? 9.744 -5.928 24.466 1.00 51.84 193 ARG A CA 1
ATOM 1558 C C . ARG A 1 193 ? 10.768 -6.283 25.543 1.00 51.84 193 ARG A C 1
ATOM 1560 O O . ARG A 1 193 ? 11.265 -7.403 25.593 1.00 51.84 193 ARG A O 1
ATOM 1567 N N . ARG A 1 194 ? 11.113 -5.314 26.397 1.00 48.62 194 ARG A N 1
ATOM 1568 C CA . ARG A 1 194 ? 11.690 -5.619 27.708 1.00 48.62 194 ARG A CA 1
ATOM 1569 C C . ARG A 1 194 ? 10.571 -6.252 28.520 1.00 48.62 194 ARG A C 1
ATOM 1571 O O . ARG A 1 194 ? 9.705 -5.551 29.027 1.00 48.62 194 ARG A O 1
ATOM 1578 N N . PHE A 1 195 ? 10.582 -7.574 28.622 1.00 51.12 195 PHE A N 1
ATOM 1579 C CA . PHE A 1 195 ? 9.959 -8.226 29.762 1.00 51.12 195 PHE A CA 1
ATOM 1580 C C . PHE A 1 195 ? 10.755 -7.764 30.985 1.00 51.12 195 PHE A C 1
ATOM 1582 O O . PHE A 1 195 ? 11.840 -8.273 31.249 1.00 51.12 195 PHE A O 1
ATOM 1589 N N . THR A 1 196 ? 10.296 -6.714 31.664 1.00 48.03 196 THR A N 1
ATOM 1590 C CA . THR A 1 196 ? 10.824 -6.386 32.986 1.00 48.03 196 THR A CA 1
ATOM 1591 C C . THR A 1 196 ? 10.464 -7.553 33.890 1.00 48.03 196 THR A C 1
ATOM 1593 O O . THR A 1 196 ? 9.284 -7.877 34.032 1.00 48.03 196 THR A O 1
ATOM 1596 N N . GLN A 1 197 ? 11.483 -8.221 34.430 1.00 46.19 197 GLN A N 1
ATOM 1597 C CA . GLN A 1 197 ? 11.324 -9.215 35.483 1.00 46.19 197 GLN A CA 1
ATOM 1598 C C . GLN A 1 197 ? 10.453 -8.595 36.578 1.00 46.19 197 GLN A C 1
ATOM 1600 O O . GLN A 1 197 ? 10.784 -7.540 37.112 1.00 46.19 197 GLN A O 1
ATOM 1605 N N . VAL A 1 198 ? 9.312 -9.217 36.863 1.00 52.44 198 VAL A N 1
ATOM 1606 C CA . VAL A 1 198 ? 8.574 -8.923 38.087 1.00 52.44 198 VAL A CA 1
ATOM 1607 C C . VAL A 1 198 ? 9.429 -9.522 39.198 1.00 52.44 198 VAL A C 1
ATOM 1609 O O . VAL A 1 198 ? 9.535 -10.745 39.286 1.00 52.44 198 VAL A O 1
ATOM 1612 N N . GLU A 1 199 ? 10.133 -8.685 39.960 1.00 44.94 199 GLU A N 1
ATOM 1613 C CA . GLU A 1 199 ? 10.847 -9.146 41.150 1.00 44.94 199 GLU A CA 1
ATOM 1614 C C . GLU A 1 199 ? 9.818 -9.751 42.109 1.00 44.94 199 GLU A C 1
ATOM 1616 O O . GLU A 1 199 ? 8.835 -9.108 42.485 1.00 44.94 199 GLU A O 1
ATOM 1621 N N . ALA A 1 200 ? 10.006 -11.029 42.434 1.00 45.78 200 ALA A N 1
ATOM 1622 C CA . ALA A 1 200 ? 9.197 -11.716 43.420 1.00 45.78 200 ALA A CA 1
ATOM 1623 C C . ALA A 1 200 ? 9.449 -11.063 44.782 1.00 45.78 200 ALA A C 1
ATOM 1625 O O . ALA A 1 200 ? 10.574 -11.058 45.278 1.00 45.78 200 ALA A O 1
ATOM 1626 N N . VAL A 1 201 ? 8.400 -10.504 45.378 1.00 45.97 201 VAL A N 1
ATOM 1627 C CA . VAL A 1 201 ? 8.418 -10.097 46.781 1.00 45.97 201 VAL A CA 1
ATOM 1628 C C . VAL A 1 201 ? 8.418 -11.386 47.600 1.00 45.97 201 VAL A C 1
ATOM 1630 O O . VAL A 1 201 ? 7.405 -12.080 47.661 1.00 45.97 201 VAL A O 1
ATOM 1633 N N . GLU A 1 202 ? 9.563 -11.749 48.176 1.00 44.56 202 GLU A N 1
ATOM 1634 C CA . GLU A 1 202 ? 9.619 -12.780 49.212 1.00 44.56 202 GLU A CA 1
ATOM 1635 C C . GLU A 1 202 ? 8.869 -12.258 50.444 1.00 44.56 202 GLU A C 1
ATOM 1637 O O . GLU A 1 202 ? 9.364 -11.417 51.195 1.00 44.56 202 GLU A O 1
ATOM 1642 N N . GLU A 1 203 ? 7.644 -12.741 50.648 1.00 47.50 203 GLU A N 1
ATOM 1643 C CA . GLU A 1 203 ? 6.959 -12.625 51.931 1.00 47.50 203 GLU A CA 1
ATOM 1644 C C . GLU A 1 203 ? 7.702 -13.489 52.958 1.00 47.50 203 GLU A C 1
ATOM 1646 O O . GLU A 1 203 ? 7.536 -14.710 53.020 1.00 47.50 203 GLU A O 1
ATOM 1651 N N . SER A 1 204 ? 8.524 -12.857 53.798 1.00 46.56 204 SER A N 1
ATOM 1652 C CA . SER A 1 204 ? 9.022 -13.475 55.024 1.00 46.56 204 SER A CA 1
ATOM 1653 C C . SER A 1 204 ? 7.885 -13.559 56.046 1.00 46.56 204 SER A C 1
ATOM 1655 O O . SER A 1 204 ? 7.721 -12.730 56.938 1.00 46.56 204 SER A O 1
ATOM 1657 N N . SER A 1 205 ? 7.064 -14.601 55.919 1.00 47.97 205 SER A N 1
ATOM 1658 C CA . SER A 1 205 ? 6.157 -15.017 56.984 1.00 47.97 205 SER A CA 1
ATOM 1659 C C . SER A 1 205 ? 6.972 -15.662 58.111 1.00 47.97 205 SER A C 1
ATOM 1661 O O . SER A 1 205 ? 7.182 -16.872 58.151 1.00 47.97 205 SER A O 1
ATOM 1663 N N . THR A 1 206 ? 7.480 -14.846 59.035 1.00 52.25 206 THR A N 1
ATOM 1664 C CA . THR A 1 206 ? 7.802 -15.316 60.386 1.00 52.25 206 THR A CA 1
ATOM 1665 C C . THR A 1 206 ? 6.496 -15.420 61.166 1.00 52.25 206 THR A C 1
ATOM 1667 O O . THR A 1 206 ? 5.941 -14.402 61.582 1.00 52.25 206 THR A O 1
ATOM 1670 N N . CYS A 1 207 ? 6.000 -16.643 61.344 1.00 38.66 207 CYS A N 1
ATOM 1671 C CA . CYS A 1 207 ? 4.964 -16.951 62.329 1.00 38.66 207 CYS A CA 1
ATOM 1672 C C . CYS A 1 207 ? 5.655 -17.427 63.629 1.00 38.66 207 CYS A C 1
ATOM 1674 O O . CYS A 1 207 ? 6.664 -18.129 63.517 1.00 38.66 207 CYS A O 1
ATOM 1676 N N . PRO A 1 208 ? 5.178 -17.009 64.818 1.00 55.81 208 PRO A N 1
ATOM 1677 C CA . PRO A 1 208 ? 5.824 -17.252 66.113 1.00 55.81 208 PRO A CA 1
ATOM 1678 C C . PRO A 1 208 ? 5.790 -18.710 66.590 1.00 55.81 208 PRO A C 1
ATOM 1680 O O . PRO A 1 208 ? 4.873 -19.460 66.183 1.00 55.81 208 PRO A O 1
#